Protein AF-A0A4Q4D2V7-F1 (afdb_monomer_lite)

Secondary structure (DSSP, 8-state):
--HHHHHHHHHHHHHHHHHHHTS--TT---------HHHHHHHHHHTSPPPHHHHHHHHHHHHHSEEE-GGGTTSS-HHHHHHHHHHHHT-SS-EEEEE----TTSS-SSHHHHHHHHHHHH-SSEEEEEE-TTSPPEEEEESSPPP-----S-SSHHHHHHHHHHHHHTS------S------TTTHHHHHHHHHHHHHHHT------------

Structure (mmCIF, N/CA/C/O backbone):
data_AF-A0A4Q4D2V7-F1
#
_entry.id   AF-A0A4Q4D2V7-F1
#
loop_
_atom_site.group_PDB
_atom_site.id
_atom_site.type_symbol
_atom_site.label_atom_id
_atom_site.label_alt_id
_atom_site.label_comp_id
_atom_site.label_asym_id
_atom_site.label_entity_id
_atom_site.label_seq_id
_atom_site.pdbx_PDB_ins_code
_atom_site.Cartn_x
_atom_site.Cartn_y
_atom_site.Cartn_z
_atom_site.occupancy
_atom_site.B_iso_or_equiv
_atom_site.auth_seq_id
_atom_site.auth_comp_id
_atom_site.auth_asym_id
_atom_site.auth_atom_id
_atom_site.pdbx_PDB_model_num
ATOM 1 N N . MET A 1 1 ? 67.577 -4.562 -3.272 1.00 53.47 1 MET A N 1
ATOM 2 C CA . MET A 1 1 ? 66.230 -4.329 -2.699 1.00 53.47 1 MET A CA 1
ATOM 3 C C . MET A 1 1 ? 65.310 -3.696 -3.761 1.00 53.47 1 MET A C 1
ATOM 5 O O . MET A 1 1 ? 64.831 -2.592 -3.576 1.00 53.47 1 MET A O 1
ATOM 9 N N . ILE A 1 2 ? 65.104 -4.373 -4.905 1.00 53.09 2 ILE A N 1
ATOM 10 C CA . ILE A 1 2 ? 64.412 -3.843 -6.114 1.00 53.09 2 ILE A CA 1
ATOM 11 C C . ILE A 1 2 ? 63.211 -4.741 -6.513 1.00 53.09 2 ILE A C 1
ATOM 13 O O . ILE A 1 2 ? 62.533 -4.511 -7.503 1.00 53.09 2 ILE A O 1
ATOM 17 N N . LEU A 1 3 ? 62.889 -5.766 -5.713 1.00 49.56 3 LEU A N 1
ATOM 18 C CA . LEU A 1 3 ? 61.914 -6.800 -6.093 1.00 49.56 3 LEU A CA 1
ATOM 19 C C . LEU A 1 3 ? 60.437 -6.404 -5.873 1.00 49.56 3 LEU A C 1
ATOM 21 O O . LEU A 1 3 ? 59.545 -6.984 -6.479 1.00 49.56 3 LEU A O 1
ATOM 25 N N . LYS A 1 4 ? 60.161 -5.408 -5.022 1.00 51.03 4 LYS A N 1
ATOM 26 C CA . LYS A 1 4 ? 58.792 -4.980 -4.677 1.00 51.03 4 LYS A CA 1
ATOM 27 C C . LYS A 1 4 ? 58.025 -4.215 -5.782 1.00 51.03 4 LYS A C 1
ATOM 29 O O . LYS A 1 4 ? 56.833 -4.476 -5.909 1.00 51.03 4 LYS A O 1
ATOM 34 N N . PRO A 1 5 ? 58.626 -3.324 -6.601 1.00 56.06 5 PRO A N 1
ATOM 35 C CA . PRO A 1 5 ? 57.870 -2.593 -7.628 1.00 56.06 5 PRO A CA 1
ATOM 36 C C . PRO A 1 5 ? 57.419 -3.464 -8.811 1.00 56.06 5 PRO A C 1
ATOM 38 O O . PRO A 1 5 ? 56.370 -3.202 -9.391 1.00 56.06 5 PRO A O 1
ATOM 41 N N . VAL A 1 6 ? 58.164 -4.523 -9.150 1.00 61.22 6 VAL A N 1
ATOM 42 C CA . VAL A 1 6 ? 57.844 -5.390 -10.301 1.00 61.22 6 VAL A CA 1
ATOM 43 C C . VAL A 1 6 ? 56.619 -6.267 -10.022 1.00 61.22 6 VAL A C 1
ATOM 45 O O . VAL A 1 6 ? 55.763 -6.417 -10.889 1.00 61.22 6 VAL A O 1
ATOM 48 N N . LEU A 1 7 ? 56.483 -6.777 -8.794 1.00 55.09 7 LEU A N 1
ATOM 49 C CA . LEU A 1 7 ? 55.313 -7.558 -8.372 1.00 55.09 7 LEU A CA 1
ATOM 50 C C . LEU A 1 7 ? 54.027 -6.717 -8.337 1.00 55.09 7 LEU A C 1
ATOM 52 O O . LEU A 1 7 ? 52.968 -7.212 -8.713 1.00 55.09 7 LEU A O 1
ATOM 56 N N . ALA A 1 8 ? 54.122 -5.439 -7.952 1.00 55.97 8 ALA A N 1
ATOM 57 C CA . ALA A 1 8 ? 52.982 -4.522 -7.972 1.00 55.97 8 ALA A CA 1
ATOM 58 C C . ALA A 1 8 ? 52.515 -4.207 -9.407 1.00 55.97 8 ALA A C 1
ATOM 60 O O . ALA A 1 8 ? 51.317 -4.181 -9.668 1.00 55.97 8 ALA A O 1
ATOM 61 N N . LEU A 1 9 ? 53.442 -4.029 -10.355 1.00 57.38 9 LEU A N 1
ATOM 62 C CA . LEU A 1 9 ? 53.115 -3.806 -11.771 1.00 57.38 9 LEU A CA 1
ATOM 63 C C . LEU A 1 9 ? 52.473 -5.033 -12.432 1.00 57.38 9 LEU A C 1
ATOM 65 O O . LEU A 1 9 ? 51.520 -4.883 -13.194 1.00 57.38 9 LEU A O 1
ATOM 69 N N . LEU A 1 10 ? 52.955 -6.237 -12.115 1.00 54.81 10 LEU A N 1
ATO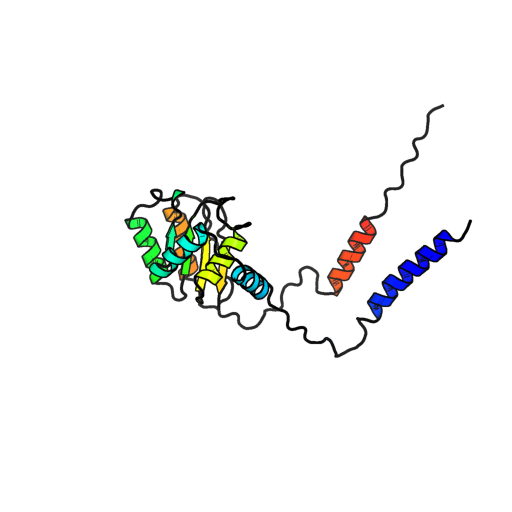M 70 C CA . LEU A 1 10 ? 52.397 -7.489 -12.633 1.00 54.81 10 LEU A CA 1
ATOM 71 C C . LEU A 1 10 ? 50.985 -7.760 -12.099 1.00 54.81 10 LEU A C 1
ATOM 73 O O . LEU A 1 10 ? 50.122 -8.161 -12.874 1.00 54.81 10 LEU A O 1
ATOM 77 N N . ALA A 1 11 ? 50.722 -7.479 -10.819 1.00 55.66 11 ALA A N 1
ATOM 78 C CA . ALA A 1 11 ? 49.382 -7.601 -10.243 1.00 55.66 11 ALA A CA 1
ATOM 79 C C . ALA A 1 11 ? 48.383 -6.624 -10.894 1.00 55.66 11 ALA A C 1
ATOM 81 O O . ALA A 1 11 ? 47.269 -7.020 -11.234 1.00 55.66 11 ALA A O 1
ATOM 82 N N . THR A 1 12 ? 48.797 -5.376 -11.148 1.00 56.25 12 THR A N 1
ATOM 83 C CA . THR A 1 12 ? 47.962 -4.382 -11.844 1.00 56.25 12 THR A CA 1
ATOM 84 C C . THR A 1 12 ? 47.713 -4.767 -13.304 1.00 56.25 12 THR A C 1
ATOM 86 O O . THR A 1 12 ? 46.585 -4.670 -13.779 1.00 56.25 12 THR A O 1
ATOM 89 N N . ALA A 1 13 ? 48.730 -5.256 -14.020 1.00 56.62 13 ALA A N 1
ATOM 90 C CA . ALA A 1 13 ? 48.578 -5.699 -15.406 1.00 56.62 13 ALA A CA 1
ATOM 91 C C . ALA A 1 13 ? 47.663 -6.930 -15.530 1.00 56.62 13 ALA A C 1
ATOM 93 O O . ALA A 1 13 ? 46.872 -7.006 -16.468 1.00 56.62 13 ALA A O 1
ATOM 94 N N . LEU A 1 14 ? 47.718 -7.861 -14.569 1.00 52.09 14 LEU A N 1
ATOM 95 C CA . LEU A 1 14 ? 46.829 -9.024 -14.538 1.00 52.09 14 LEU A CA 1
ATOM 96 C C . LEU A 1 14 ? 45.373 -8.613 -14.253 1.00 52.09 14 LEU A C 1
ATOM 98 O O . LEU A 1 14 ? 44.462 -9.106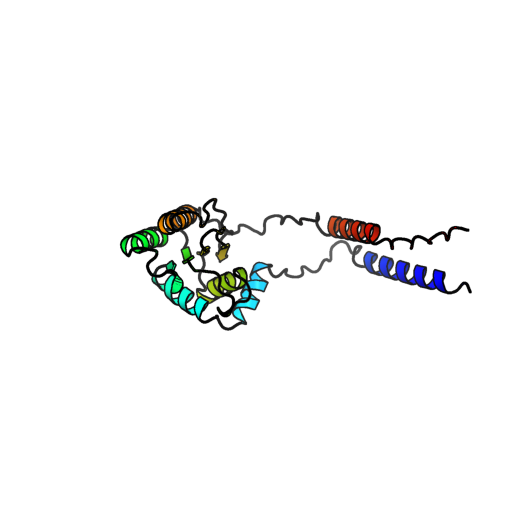 -14.912 1.00 52.09 14 LEU A O 1
ATOM 102 N N . ALA A 1 15 ? 45.156 -7.667 -13.332 1.00 53.47 15 ALA A N 1
ATOM 103 C CA . ALA A 1 15 ? 43.825 -7.135 -13.030 1.00 53.47 15 ALA A CA 1
ATOM 104 C C . ALA A 1 15 ? 43.201 -6.392 -14.228 1.00 53.47 15 ALA A C 1
ATOM 106 O O . ALA A 1 15 ? 42.013 -6.550 -14.499 1.00 53.47 15 ALA A O 1
ATOM 107 N N . VAL A 1 16 ? 44.002 -5.637 -14.991 1.00 54.81 16 VAL A N 1
ATOM 108 C CA . VAL A 1 16 ? 43.540 -4.965 -16.221 1.00 54.81 16 VAL A CA 1
ATOM 109 C C . VAL A 1 16 ? 43.314 -5.971 -17.359 1.00 54.81 16 VAL A C 1
ATOM 111 O O . VAL A 1 16 ? 42.333 -5.860 -18.090 1.00 54.81 16 VAL A O 1
ATOM 114 N N . GLY A 1 17 ? 44.173 -6.987 -17.497 1.00 48.41 17 GLY A N 1
ATOM 115 C CA . GLY A 1 17 ? 44.083 -7.989 -18.565 1.00 48.41 17 GLY A CA 1
ATOM 116 C C . GLY A 1 17 ? 42.844 -8.886 -18.477 1.00 48.41 17 GLY A C 1
ATOM 117 O O . GLY A 1 17 ? 42.214 -9.156 -19.499 1.00 48.41 17 GLY A O 1
ATOM 118 N N . VAL A 1 18 ? 42.440 -9.293 -17.268 1.00 52.97 18 VAL A N 1
ATOM 119 C CA . VAL A 1 18 ? 41.221 -10.103 -17.068 1.00 52.97 18 VAL A CA 1
ATOM 120 C C . VAL A 1 18 ? 39.949 -9.296 -17.375 1.00 52.97 18 VAL A C 1
ATOM 122 O O . VAL A 1 18 ? 38.979 -9.861 -17.875 1.00 52.97 18 VAL A O 1
ATOM 125 N N . GLY A 1 19 ? 39.966 -7.972 -17.184 1.00 49.41 19 GLY A N 1
ATOM 126 C CA . GLY A 1 19 ? 38.838 -7.098 -17.531 1.00 49.41 19 GLY A CA 1
ATOM 127 C C . GLY A 1 19 ? 38.605 -6.925 -19.039 1.00 49.41 19 GLY A C 1
ATOM 128 O O . GLY A 1 19 ? 37.467 -6.744 -19.461 1.00 49.41 19 GLY A O 1
ATOM 129 N N . VAL A 1 20 ? 39.650 -7.014 -19.870 1.00 52.97 20 VAL A N 1
ATOM 130 C CA . VAL A 1 20 ? 39.542 -6.771 -21.325 1.00 52.97 20 VAL A CA 1
ATOM 131 C C . VAL A 1 20 ? 39.060 -8.007 -22.094 1.00 52.97 20 VAL A C 1
ATOM 133 O O . VAL A 1 20 ? 38.347 -7.868 -23.085 1.00 52.97 20 VAL A O 1
ATOM 136 N N . VAL A 1 21 ? 39.382 -9.221 -21.638 1.00 50.34 21 VAL A N 1
ATOM 137 C CA . VAL A 1 21 ? 39.001 -10.459 -22.352 1.00 50.34 21 VAL A CA 1
ATOM 138 C C . VAL A 1 21 ? 37.497 -10.757 -22.252 1.00 50.34 21 VAL A C 1
ATOM 140 O O . VAL A 1 21 ? 36.939 -11.383 -23.147 1.00 50.34 21 VAL A O 1
ATOM 143 N N . ALA A 1 22 ? 36.801 -10.241 -21.235 1.00 50.50 22 ALA A N 1
ATOM 144 C CA . ALA A 1 22 ? 35.347 -10.377 -21.120 1.00 50.50 22 ALA A CA 1
ATOM 145 C C . ALA A 1 22 ? 34.548 -9.400 -22.016 1.00 50.50 22 ALA A C 1
ATOM 147 O O . ALA A 1 22 ? 33.339 -9.562 -22.160 1.00 50.50 22 ALA A O 1
ATOM 148 N N . GLY A 1 23 ? 35.195 -8.391 -22.619 1.00 48.19 23 GLY A N 1
ATOM 149 C CA . GLY A 1 23 ? 34.520 -7.293 -23.327 1.00 48.19 23 GLY A CA 1
ATOM 150 C C . GLY A 1 23 ? 34.597 -7.313 -24.859 1.00 48.19 23 GLY A C 1
ATOM 151 O O . GLY A 1 23 ? 34.058 -6.408 -25.487 1.00 48.19 23 GLY A O 1
ATOM 152 N N . THR A 1 24 ? 35.279 -8.282 -25.482 1.00 51.94 24 THR A N 1
ATOM 153 C CA . THR A 1 24 ? 35.627 -8.214 -26.921 1.00 51.94 24 THR A CA 1
ATOM 154 C C . THR A 1 24 ? 35.090 -9.354 -27.783 1.00 51.94 24 THR A C 1
ATOM 156 O O . THR A 1 24 ? 35.503 -9.470 -28.934 1.00 51.94 24 THR A O 1
ATOM 159 N N . LEU A 1 25 ? 34.149 -10.165 -27.288 1.00 51.59 25 LEU A N 1
ATOM 160 C CA . LEU A 1 25 ? 33.357 -11.058 -28.142 1.00 51.59 25 LEU A CA 1
ATOM 161 C C . LEU A 1 25 ? 32.062 -10.342 -28.568 1.00 51.59 25 LEU A C 1
ATOM 163 O O . LEU A 1 25 ? 31.058 -10.431 -27.858 1.00 51.59 25 LEU A O 1
ATOM 167 N N . PRO A 1 26 ? 32.052 -9.611 -29.702 1.00 53.16 26 PRO A N 1
ATOM 168 C CA . PRO A 1 26 ? 30.828 -9.031 -30.231 1.00 53.16 26 PRO A CA 1
ATOM 169 C C . PRO A 1 26 ? 29.824 -10.147 -30.546 1.00 53.16 26 PRO A C 1
ATOM 171 O O . PRO A 1 26 ? 30.097 -11.031 -31.355 1.00 53.16 26 PRO A O 1
ATOM 174 N N . GLY A 1 27 ? 28.652 -10.092 -29.911 1.00 55.41 27 GLY A N 1
ATOM 175 C CA . GLY A 1 27 ? 27.480 -10.878 -30.308 1.00 55.41 27 GLY A CA 1
ATOM 176 C C . GLY A 1 27 ? 27.138 -12.108 -29.463 1.00 55.41 27 GLY A C 1
ATOM 177 O O . GLY A 1 27 ? 26.170 -12.779 -29.802 1.00 55.41 27 GLY A O 1
ATOM 178 N N . HIS A 1 28 ? 27.862 -12.412 -28.381 1.00 48.12 28 HIS A N 1
ATOM 179 C CA . HIS A 1 28 ? 27.497 -13.473 -27.424 1.00 48.12 28 HIS A CA 1
ATOM 180 C C . HIS A 1 28 ? 27.593 -12.957 -25.983 1.00 48.12 28 HIS A C 1
ATOM 182 O O . HIS A 1 28 ? 28.408 -13.413 -25.184 1.00 48.12 28 HIS A O 1
ATOM 188 N N . HIS A 1 29 ? 26.741 -11.995 -25.632 1.00 49.53 29 HIS A N 1
ATOM 189 C CA . HIS A 1 29 ? 26.323 -11.902 -24.240 1.00 49.53 29 HIS A CA 1
ATOM 190 C C . HIS A 1 29 ? 25.267 -12.991 -24.074 1.00 49.53 29 HIS A C 1
ATOM 192 O O . HIS A 1 29 ? 24.235 -12.882 -24.739 1.00 49.53 29 HIS A O 1
ATOM 198 N N . PRO A 1 30 ? 25.507 -14.066 -23.293 1.00 50.28 30 PRO A N 1
ATOM 199 C CA . PRO A 1 30 ? 24.397 -14.912 -22.901 1.00 50.28 30 PRO A CA 1
ATOM 200 C C . PRO A 1 30 ? 23.351 -13.967 -22.326 1.00 50.28 30 PRO A C 1
ATOM 202 O O . PRO A 1 30 ? 23.676 -13.119 -21.489 1.00 50.28 30 PRO A O 1
ATOM 205 N N . GLU A 1 31 ? 22.134 -14.055 -22.845 1.00 45.47 31 GLU A N 1
ATOM 206 C CA . GLU A 1 31 ? 20.974 -13.442 -22.229 1.00 45.47 31 GLU A CA 1
ATOM 207 C C . GLU A 1 31 ? 20.833 -14.140 -20.878 1.00 45.47 31 GLU A C 1
ATOM 209 O O . GLU A 1 31 ? 20.190 -15.176 -20.734 1.00 45.47 31 GLU A O 1
ATOM 214 N N . VAL A 1 32 ? 21.588 -13.656 -19.891 1.00 50.81 32 VAL A N 1
ATOM 215 C CA . VAL A 1 32 ? 21.360 -14.000 -18.502 1.00 50.81 32 VAL A CA 1
ATOM 216 C C . VAL A 1 32 ? 19.959 -13.482 -18.286 1.00 50.81 32 VAL A C 1
ATOM 218 O O . VAL A 1 32 ? 19.779 -12.264 -18.291 1.00 50.81 32 VAL A O 1
ATOM 221 N N . ALA A 1 33 ? 18.987 -14.394 -18.215 1.00 47.66 33 ALA A N 1
ATOM 222 C CA . ALA A 1 33 ? 17.625 -14.068 -17.847 1.00 47.66 33 ALA A CA 1
ATOM 223 C C . ALA A 1 33 ? 17.734 -13.276 -16.546 1.00 47.66 33 ALA A C 1
ATOM 225 O O . ALA A 1 33 ? 18.048 -13.825 -15.487 1.00 47.66 33 ALA A O 1
ATOM 226 N N . ARG A 1 34 ? 17.658 -11.950 -16.671 1.00 45.19 34 ARG A N 1
ATOM 227 C CA . ARG A 1 34 ? 17.728 -11.051 -15.536 1.00 45.19 34 ARG A CA 1
ATOM 228 C C . ARG A 1 34 ? 16.423 -11.300 -14.820 1.00 45.19 34 ARG A C 1
ATOM 230 O O . ARG A 1 34 ? 15.377 -10.916 -15.325 1.00 45.19 34 ARG A O 1
ATOM 237 N N . VAL A 1 35 ? 16.517 -11.992 -13.693 1.00 54.97 35 VAL A N 1
ATOM 238 C CA . VAL A 1 35 ? 15.466 -11.981 -12.683 1.00 54.97 35 VAL A CA 1
ATOM 239 C C . VAL A 1 35 ? 15.201 -10.508 -12.406 1.00 54.97 35 VAL A C 1
ATOM 241 O O . VAL A 1 35 ? 16.164 -9.771 -12.141 1.00 54.97 35 VAL A O 1
ATOM 244 N N . ASP A 1 36 ? 13.959 -10.056 -12.583 1.00 73.50 36 ASP A N 1
ATOM 245 C CA . ASP A 1 36 ? 13.647 -8.680 -12.239 1.00 73.50 36 ASP A CA 1
ATOM 246 C C . ASP A 1 36 ? 14.013 -8.462 -10.765 1.00 73.50 36 ASP A C 1
ATOM 248 O O . ASP A 1 36 ? 13.945 -9.383 -9.951 1.00 73.50 36 ASP A O 1
ATOM 252 N N . TYR A 1 37 ? 14.479 -7.266 -10.413 1.00 68.31 37 TYR A N 1
ATOM 253 C CA . TYR A 1 37 ? 14.828 -6.974 -9.023 1.00 68.31 37 TYR A CA 1
ATOM 254 C C . TYR A 1 37 ? 13.634 -7.258 -8.101 1.00 68.31 37 TYR A C 1
ATOM 256 O O . TYR A 1 37 ? 13.815 -7.803 -7.014 1.00 68.31 37 TYR A O 1
ATOM 264 N N . ASP A 1 38 ? 12.426 -6.970 -8.589 1.00 82.00 38 ASP A N 1
ATOM 265 C CA . ASP A 1 38 ? 11.184 -7.269 -7.888 1.00 82.00 38 ASP A CA 1
ATOM 266 C C . ASP A 1 38 ? 10.918 -8.783 -7.781 1.00 82.00 38 ASP A C 1
ATOM 268 O O . ASP A 1 38 ? 10.672 -9.275 -6.683 1.00 82.00 38 ASP A O 1
ATOM 272 N N . ASP A 1 39 ? 11.116 -9.562 -8.854 1.00 85.19 39 ASP A N 1
ATOM 273 C CA . ASP A 1 39 ? 10.982 -11.031 -8.823 1.00 85.19 39 ASP A CA 1
ATOM 274 C C . ASP A 1 39 ? 11.890 -11.676 -7.766 1.00 85.19 39 ASP A C 1
ATOM 276 O O . ASP A 1 39 ? 11.499 -12.624 -7.083 1.00 85.19 39 ASP A O 1
ATOM 280 N N . ALA A 1 40 ? 13.122 -11.178 -7.622 1.00 87.94 40 ALA A N 1
ATOM 281 C CA . ALA A 1 40 ? 14.061 -11.692 -6.630 1.00 87.94 40 ALA A CA 1
ATOM 282 C C . ALA A 1 40 ? 13.595 -11.398 -5.195 1.00 87.94 40 ALA A C 1
ATOM 284 O O . ALA A 1 40 ? 13.733 -12.262 -4.324 1.00 87.94 40 ALA A O 1
ATOM 285 N N . ASN A 1 41 ? 13.036 -10.209 -4.953 1.00 90.12 41 ASN A N 1
ATOM 286 C CA . ASN A 1 41 ? 12.503 -9.822 -3.647 1.00 90.12 41 ASN A CA 1
ATOM 287 C C . ASN A 1 41 ? 11.231 -10.605 -3.309 1.00 90.12 41 ASN A C 1
ATOM 289 O O . ASN A 1 41 ? 11.147 -11.176 -2.223 1.00 90.12 41 ASN A O 1
ATOM 293 N N . LEU A 1 42 ? 10.292 -10.723 -4.251 1.00 92.31 42 LEU A N 1
ATOM 294 C CA . LEU A 1 42 ? 9.070 -11.511 -4.080 1.00 92.31 42 LEU A CA 1
ATOM 295 C C . LEU A 1 42 ? 9.385 -12.995 -3.854 1.00 92.31 42 LEU A C 1
ATOM 297 O O . LEU A 1 42 ? 8.819 -13.619 -2.957 1.00 92.31 42 LEU A O 1
ATOM 301 N N . LEU A 1 43 ? 10.349 -13.560 -4.590 1.00 92.69 43 LEU A N 1
ATOM 302 C CA . LEU A 1 43 ? 10.806 -14.933 -4.372 1.00 92.69 43 LEU A CA 1
ATOM 303 C C . LEU A 1 43 ? 11.438 -15.112 -2.986 1.00 92.69 43 LEU A C 1
ATOM 305 O O . LEU A 1 43 ? 11.202 -16.127 -2.330 1.00 92.69 43 LEU A O 1
ATOM 309 N N . ALA A 1 44 ? 12.246 -14.150 -2.533 1.00 92.75 44 ALA A N 1
ATOM 310 C CA . ALA A 1 44 ? 12.839 -14.185 -1.201 1.00 92.75 44 ALA A CA 1
ATOM 311 C C . ALA A 1 44 ? 11.771 -14.068 -0.101 1.00 92.75 44 ALA A C 1
ATOM 313 O O . ALA A 1 44 ? 11.829 -14.813 0.879 1.00 92.75 44 ALA A O 1
ATOM 314 N N . ALA A 1 45 ? 10.781 -13.190 -0.277 1.00 93.69 45 ALA A N 1
ATOM 315 C CA . ALA A 1 45 ? 9.651 -13.041 0.634 1.00 93.69 45 ALA A CA 1
ATOM 316 C C . ALA A 1 45 ? 8.808 -14.325 0.702 1.00 93.69 45 ALA A C 1
ATOM 318 O O . ALA A 1 45 ? 8.495 -14.783 1.796 1.00 93.69 45 ALA A O 1
ATOM 319 N N . ALA A 1 46 ? 8.546 -14.981 -0.434 1.00 94.75 46 ALA A N 1
ATOM 320 C CA . ALA A 1 46 ? 7.816 -16.251 -0.501 1.00 94.75 46 ALA A CA 1
ATOM 321 C C . ALA A 1 46 ? 8.529 -17.439 0.163 1.00 94.75 46 ALA A C 1
ATOM 323 O O . ALA A 1 46 ? 7.898 -18.445 0.484 1.00 94.75 46 ALA A O 1
ATOM 324 N N . GLN A 1 47 ? 9.842 -17.347 0.384 1.00 95.56 47 GLN A N 1
ATOM 325 C CA . GLN A 1 47 ? 10.609 -18.360 1.116 1.00 95.56 47 GLN A CA 1
ATOM 326 C C . GLN A 1 47 ? 10.592 -18.146 2.633 1.00 95.56 47 GLN A C 1
ATOM 328 O O . GLN A 1 47 ? 11.071 -19.006 3.378 1.00 95.56 47 GLN A O 1
ATOM 333 N N . GLN A 1 48 ? 10.076 -17.011 3.100 1.00 93.38 48 GLN A N 1
ATOM 334 C CA . GLN A 1 48 ? 9.969 -16.695 4.515 1.00 93.38 48 GLN A CA 1
ATOM 335 C C . GLN A 1 48 ? 8.531 -16.920 4.991 1.00 93.38 48 GLN A C 1
ATOM 337 O O . GLN A 1 48 ? 7.586 -16.627 4.261 1.00 93.38 48 GLN A O 1
ATOM 342 N N . PRO A 1 49 ? 8.329 -17.438 6.214 1.00 94.12 49 PRO A N 1
ATOM 343 C CA . PRO A 1 49 ? 7.006 -17.406 6.815 1.00 94.12 49 PRO A CA 1
ATOM 344 C C . PRO A 1 49 ? 6.567 -15.946 6.988 1.00 94.12 49 PRO A C 1
ATOM 346 O O . PRO A 1 49 ? 7.381 -15.097 7.361 1.00 94.12 49 PRO A O 1
ATOM 349 N N . LEU A 1 50 ? 5.286 -15.668 6.741 1.00 94.25 50 LEU A N 1
ATOM 350 C CA . LEU A 1 50 ? 4.709 -14.352 7.004 1.00 94.25 50 LEU A CA 1
ATOM 351 C C . LEU A 1 50 ? 4.830 -14.031 8.496 1.00 94.25 50 LEU A C 1
ATOM 353 O O . LEU A 1 50 ? 4.550 -14.879 9.346 1.00 94.25 50 LEU A O 1
ATOM 357 N N . GLY A 1 51 ? 5.247 -12.808 8.821 1.00 93.50 51 GLY A N 1
ATOM 358 C CA . GLY A 1 51 ? 5.190 -12.333 10.201 1.00 93.50 51 GLY A CA 1
ATOM 359 C C . GLY A 1 51 ? 3.739 -12.215 10.674 1.00 93.50 51 GLY A C 1
ATOM 360 O O . GLY A 1 51 ? 2.876 -11.823 9.892 1.00 93.50 51 GLY A O 1
ATOM 361 N N . ASP A 1 52 ? 3.464 -12.482 11.955 1.00 94.88 52 ASP A N 1
ATOM 362 C CA . ASP A 1 52 ? 2.100 -12.479 12.522 1.00 94.88 52 ASP A CA 1
ATOM 363 C C . ASP A 1 52 ? 1.312 -11.197 12.200 1.00 94.88 52 ASP A C 1
ATOM 365 O O . ASP A 1 52 ? 0.115 -11.230 11.910 1.00 94.88 52 ASP A O 1
ATOM 369 N N . ARG A 1 53 ? 1.994 -10.046 12.225 1.00 95.50 53 ARG A N 1
ATOM 370 C CA . ARG A 1 53 ? 1.394 -8.746 11.902 1.00 95.50 53 ARG A CA 1
ATOM 371 C C . ARG A 1 53 ? 1.024 -8.637 10.424 1.00 95.50 53 ARG A C 1
ATOM 373 O O . ARG A 1 53 ? -0.039 -8.113 10.109 1.00 95.50 53 ARG A O 1
ATOM 380 N N . VAL A 1 54 ? 1.895 -9.119 9.537 1.00 96.88 54 VAL A N 1
ATOM 381 C CA . VAL A 1 54 ? 1.635 -9.132 8.094 1.00 96.88 54 VAL A CA 1
ATOM 382 C C . VAL A 1 54 ? 0.522 -10.120 7.781 1.00 96.88 54 VAL A C 1
ATOM 384 O O . VAL A 1 54 ? -0.379 -9.759 7.043 1.00 96.88 54 VAL A O 1
ATOM 387 N N . GLN A 1 55 ? 0.511 -11.301 8.406 1.00 97.38 55 GLN A N 1
ATOM 388 C CA . GLN A 1 55 ? -0.576 -12.271 8.260 1.00 97.38 55 GLN A CA 1
ATOM 389 C C . GLN A 1 55 ? -1.931 -11.652 8.621 1.00 97.38 55 GLN A C 1
ATOM 391 O O . GLN A 1 55 ? -2.867 -11.735 7.838 1.00 97.38 55 GLN A O 1
ATOM 396 N N . ALA A 1 56 ? -2.026 -10.957 9.759 1.00 96.81 56 ALA A N 1
ATOM 397 C CA . ALA A 1 56 ? -3.267 -10.288 10.147 1.00 96.81 56 ALA A CA 1
ATOM 398 C C . ALA A 1 56 ? -3.696 -9.196 9.150 1.00 96.81 56 ALA A C 1
ATOM 400 O O . ALA A 1 56 ? -4.893 -8.978 8.964 1.00 96.81 56 ALA A O 1
ATOM 401 N N . ALA A 1 57 ? -2.737 -8.502 8.529 1.00 97.88 57 ALA A N 1
ATOM 402 C CA . ALA A 1 57 ? -3.034 -7.539 7.477 1.00 97.88 57 ALA A CA 1
ATOM 403 C C . ALA A 1 57 ? -3.475 -8.210 6.177 1.00 97.88 57 ALA A C 1
ATOM 405 O O . ALA A 1 57 ? -4.445 -7.740 5.599 1.00 97.88 57 ALA A O 1
ATOM 406 N N . VAL A 1 58 ? -2.827 -9.302 5.758 1.00 98.38 58 VAL A N 1
ATOM 407 C CA . VAL A 1 58 ? -3.237 -10.125 4.606 1.00 98.38 58 VAL A CA 1
ATOM 408 C C . VAL A 1 58 ? -4.688 -10.560 4.776 1.00 98.38 58 VAL A C 1
ATOM 410 O O . VAL A 1 58 ? -5.506 -10.270 3.909 1.00 98.38 58 VAL A O 1
ATOM 413 N N . ASP A 1 59 ? -5.023 -11.151 5.926 1.00 98.25 59 ASP A N 1
ATOM 414 C CA . ASP A 1 59 ? -6.380 -11.618 6.218 1.00 98.25 59 ASP A CA 1
ATOM 415 C C . ASP A 1 59 ? -7.404 -10.469 6.138 1.00 98.25 59 ASP A C 1
ATOM 417 O O . ASP A 1 59 ? -8.511 -10.649 5.640 1.00 98.25 59 ASP A O 1
ATOM 421 N N . GLY A 1 60 ? -7.038 -9.275 6.621 1.00 97.75 60 GLY A N 1
ATOM 422 C CA . GLY A 1 60 ? -7.914 -8.104 6.597 1.00 97.75 60 GLY A CA 1
ATOM 423 C C . GLY A 1 60 ? -8.095 -7.497 5.206 1.00 97.75 60 GLY A C 1
ATOM 424 O O . GLY A 1 60 ? -9.222 -7.232 4.794 1.00 97.75 60 GLY A O 1
ATOM 425 N N . VAL A 1 61 ? -7.008 -7.295 4.457 1.00 98.31 61 VAL A N 1
ATOM 426 C CA . VAL A 1 61 ? -7.103 -6.704 3.114 1.00 98.31 61 VAL A CA 1
ATOM 427 C C . VAL A 1 61 ? -7.710 -7.667 2.096 1.00 98.31 61 VAL A C 1
ATOM 429 O O . VAL A 1 61 ? -8.306 -7.203 1.134 1.00 98.31 61 VAL A O 1
ATOM 432 N N . GLN A 1 62 ? -7.623 -8.984 2.296 1.00 97.94 62 GLN A N 1
ATOM 433 C CA . GLN A 1 62 ? -8.337 -9.945 1.448 1.00 97.94 62 GLN A CA 1
ATOM 434 C C . GLN A 1 62 ? -9.863 -9.871 1.625 1.00 97.94 62 GLN A C 1
ATOM 436 O O . GLN A 1 62 ? -10.594 -10.244 0.711 1.00 97.94 62 GLN A O 1
ATOM 441 N N . ASP A 1 63 ? -10.353 -9.385 2.771 1.00 97.38 63 ASP A N 1
ATOM 442 C CA . ASP A 1 63 ? -11.789 -9.221 3.025 1.00 97.38 63 ASP A CA 1
ATOM 443 C C . ASP A 1 63 ? -12.321 -7.895 2.454 1.00 97.38 63 ASP A C 1
ATOM 445 O O . ASP A 1 63 ? -13.307 -7.884 1.715 1.00 97.38 63 ASP A O 1
ATOM 449 N N . THR A 1 64 ? -11.661 -6.767 2.752 1.00 97.50 64 THR A N 1
ATOM 450 C CA . THR A 1 64 ? -12.191 -5.425 2.418 1.00 97.50 64 THR A CA 1
ATOM 451 C C . THR A 1 64 ? -11.268 -4.553 1.566 1.00 97.50 64 THR A C 1
ATOM 453 O O . THR A 1 64 ? -11.626 -3.426 1.221 1.00 97.50 64 THR A O 1
ATOM 456 N N . GLY A 1 65 ? -10.066 -5.032 1.241 1.00 98.06 65 GLY A N 1
ATOM 457 C CA . GLY A 1 65 ? -8.999 -4.235 0.629 1.00 98.06 65 GLY A CA 1
ATOM 458 C C . GLY A 1 65 ? -8.322 -3.255 1.597 1.00 98.06 65 GLY A C 1
ATOM 459 O O . GLY A 1 65 ? -7.361 -2.586 1.217 1.00 98.06 65 GLY A O 1
ATOM 460 N N . PHE A 1 66 ? -8.772 -3.172 2.857 1.00 98.56 66 PHE A N 1
ATOM 461 C CA . PHE A 1 66 ? -8.254 -2.229 3.846 1.00 98.56 66 PHE A CA 1
ATOM 462 C C . PHE A 1 66 ? -7.996 -2.879 5.205 1.00 98.56 66 PHE A C 1
ATOM 464 O O . PHE A 1 66 ? -8.840 -3.573 5.763 1.00 98.56 66 PHE A O 1
ATOM 471 N N . TYR A 1 67 ? -6.835 -2.599 5.793 1.00 98.31 67 TYR A N 1
ATOM 472 C CA . TYR A 1 67 ? -6.503 -3.051 7.139 1.00 98.31 67 TYR A CA 1
ATOM 473 C C . TYR A 1 67 ? -5.922 -1.928 7.992 1.00 98.31 67 TYR A C 1
ATOM 475 O O . TYR A 1 67 ? -5.033 -1.191 7.566 1.00 98.31 67 TYR A O 1
ATOM 483 N N . VAL A 1 68 ? -6.375 -1.864 9.247 1.00 97.88 68 VAL A N 1
ATOM 484 C CA . VAL A 1 68 ? -5.848 -0.956 10.270 1.00 97.88 68 VAL A CA 1
ATOM 485 C C . VAL A 1 68 ? -5.185 -1.760 11.382 1.00 97.88 68 VAL A C 1
ATOM 487 O O . VAL A 1 68 ? -5.811 -2.618 12.017 1.00 97.88 68 VAL A O 1
ATOM 490 N N . GLY A 1 69 ? -3.918 -1.439 11.647 1.00 96.69 69 GLY A N 1
ATOM 491 C CA . GLY A 1 69 ? -3.135 -2.030 12.723 1.00 96.69 69 GLY A CA 1
ATOM 492 C C . GLY A 1 69 ? -3.819 -1.879 14.088 1.00 96.69 69 GLY A C 1
ATOM 493 O O . GLY A 1 69 ? -4.491 -0.877 14.349 1.00 96.69 69 GLY A O 1
ATOM 494 N N . PRO A 1 70 ? -3.666 -2.860 14.996 1.00 95.81 70 PRO A N 1
ATOM 495 C CA . PRO A 1 70 ? -4.348 -2.857 16.286 1.00 95.81 70 PRO A CA 1
ATOM 496 C C . PRO A 1 70 ? -4.033 -1.626 17.141 1.00 95.81 70 PRO A C 1
ATOM 498 O O . PRO A 1 70 ? -4.902 -1.170 17.878 1.00 95.81 70 PRO A O 1
ATOM 501 N N . GLU A 1 71 ? -2.826 -1.075 17.033 1.00 94.81 71 GLU A N 1
ATOM 502 C CA . GLU A 1 71 ? -2.401 0.120 17.766 1.00 94.81 71 GLU A CA 1
ATOM 503 C C . GLU A 1 71 ? -3.026 1.428 17.267 1.00 94.81 71 GLU A C 1
ATOM 505 O O . GLU A 1 71 ? -2.950 2.429 17.971 1.00 94.81 71 GLU A O 1
ATOM 510 N N . LEU A 1 72 ? -3.649 1.414 16.087 1.00 94.44 72 LEU A N 1
ATOM 511 C CA . LEU A 1 72 ? -4.349 2.560 15.498 1.00 94.44 72 LEU A CA 1
ATOM 512 C C . LEU A 1 72 ? -5.874 2.391 15.560 1.00 94.44 72 LEU A C 1
ATOM 514 O O . LEU A 1 72 ? -6.635 3.218 15.053 1.00 94.44 72 LEU A O 1
ATOM 518 N N . ARG A 1 73 ? -6.357 1.314 16.198 1.00 90.25 73 ARG A N 1
ATOM 519 C CA . ARG A 1 73 ? -7.790 1.105 16.419 1.00 90.25 73 ARG A CA 1
ATOM 520 C C . ARG A 1 73 ? -8.324 2.197 17.338 1.00 90.25 73 ARG A C 1
ATOM 522 O O . ARG A 1 73 ? -7.926 2.296 18.494 1.00 90.25 73 ARG A O 1
ATOM 529 N N . GLY A 1 74 ? -9.274 2.971 16.824 1.00 94.19 74 GLY A N 1
ATOM 530 C CA . GLY A 1 74 ? -9.876 4.105 17.526 1.00 94.19 74 GLY A CA 1
ATOM 531 C C . GLY A 1 74 ? -9.449 5.469 16.986 1.00 94.19 74 GLY A C 1
ATOM 532 O O . GLY A 1 74 ? -10.110 6.451 17.306 1.00 94.19 74 GLY A O 1
ATOM 533 N N . GLU A 1 75 ? -8.428 5.529 16.126 1.00 96.62 75 GLU A N 1
ATOM 534 C CA . GLU A 1 75 ? -8.060 6.757 15.403 1.00 96.62 75 GLU A CA 1
ATOM 535 C C . GLU A 1 75 ? -9.008 7.057 14.230 1.00 96.62 75 GLU A C 1
ATOM 537 O O . GLU A 1 75 ? -9.096 8.193 13.767 1.00 96.62 75 GLU A O 1
ATOM 542 N N . LEU A 1 76 ? -9.732 6.036 13.758 1.00 97.12 76 LEU A N 1
ATOM 543 C CA . LEU A 1 76 ? -10.785 6.152 12.753 1.00 97.12 76 LEU A CA 1
ATOM 544 C C . LEU A 1 76 ? -12.125 5.752 13.357 1.00 97.12 76 LEU A C 1
ATOM 546 O O . LEU A 1 76 ? -12.247 4.747 14.066 1.00 97.12 76 LEU A O 1
ATOM 550 N N . THR A 1 77 ? -13.150 6.524 13.029 1.00 97.75 77 THR A N 1
ATOM 551 C CA . THR A 1 77 ? -14.540 6.157 13.283 1.00 97.75 77 THR A CA 1
ATOM 552 C C . THR A 1 77 ? -15.005 5.075 12.298 1.00 97.75 77 THR A C 1
ATOM 554 O O . THR A 1 77 ? -14.453 4.957 11.201 1.00 97.75 77 THR A O 1
ATOM 557 N N . PRO A 1 78 ? -16.053 4.296 12.632 1.00 97.38 78 PRO A N 1
ATOM 558 C CA . PRO A 1 78 ? -16.609 3.307 11.706 1.00 97.38 78 PRO A CA 1
ATOM 559 C C . PRO A 1 78 ? -17.041 3.898 10.355 1.00 97.38 78 PRO A C 1
ATOM 561 O O . PRO A 1 78 ? -16.846 3.265 9.321 1.00 97.38 78 PRO A O 1
ATOM 564 N N . ASP A 1 79 ? -17.579 5.121 10.351 1.00 98.25 79 ASP A N 1
ATOM 565 C CA . ASP A 1 79 ? -18.012 5.799 9.124 1.00 98.25 79 ASP A CA 1
ATOM 566 C C . ASP A 1 79 ? -16.824 6.200 8.234 1.00 98.25 79 ASP A C 1
ATOM 568 O O . ASP A 1 79 ? -16.924 6.130 7.009 1.00 98.25 79 ASP A O 1
ATOM 572 N N . GLU A 1 80 ? -15.692 6.589 8.832 1.00 98.25 80 GLU A N 1
ATOM 573 C CA . GLU A 1 80 ? -14.454 6.891 8.099 1.00 98.25 80 GLU A CA 1
ATOM 574 C C . GLU A 1 80 ? -13.861 5.624 7.472 1.00 98.25 80 GLU A C 1
ATOM 576 O O . GLU A 1 80 ? -13.515 5.642 6.291 1.00 98.25 80 GLU A O 1
ATOM 581 N N . VAL A 1 81 ? -13.825 4.510 8.215 1.00 97.94 81 VAL A N 1
ATOM 582 C CA . VAL A 1 81 ? -13.390 3.203 7.687 1.00 97.94 81 VAL A CA 1
ATOM 583 C C . VAL A 1 81 ? -14.271 2.780 6.510 1.00 97.94 81 VAL A C 1
ATOM 585 O O . VAL A 1 81 ? -13.760 2.539 5.420 1.00 97.94 81 VAL A O 1
ATOM 588 N N . ALA A 1 82 ? -15.597 2.811 6.674 1.00 98.00 82 ALA A N 1
ATOM 589 C CA . ALA A 1 82 ? -16.537 2.480 5.602 1.00 98.00 82 ALA A CA 1
ATOM 590 C C . ALA A 1 82 ? -16.460 3.456 4.409 1.00 98.00 82 ALA A C 1
ATOM 592 O O . ALA A 1 82 ? -16.844 3.123 3.285 1.00 98.00 82 ALA A O 1
ATOM 593 N N . GLY A 1 83 ? -16.017 4.694 4.643 1.00 98.31 83 GLY A N 1
ATOM 594 C CA . GLY A 1 83 ? -15.689 5.674 3.610 1.00 98.31 83 GLY A CA 1
ATOM 595 C C . GLY A 1 83 ? -14.543 5.207 2.721 1.00 98.31 83 GLY A C 1
ATOM 596 O O . GLY A 1 83 ? -14.699 5.160 1.501 1.00 98.31 83 GLY A O 1
ATOM 597 N N . ILE A 1 84 ? -13.432 4.828 3.350 1.00 98.50 84 ILE A N 1
ATOM 598 C CA . ILE A 1 84 ? -12.207 4.363 2.693 1.00 98.50 84 ILE A CA 1
ATOM 599 C C . ILE A 1 84 ? -12.450 3.037 1.963 1.00 98.50 84 ILE A C 1
ATOM 601 O O . ILE A 1 84 ? -12.130 2.926 0.782 1.00 98.50 84 ILE A O 1
ATOM 605 N N . GLU A 1 85 ? -13.098 2.067 2.612 1.00 98.31 85 GLU A N 1
ATOM 606 C CA . GLU A 1 85 ? -13.429 0.767 2.006 1.00 98.31 85 GLU A CA 1
ATOM 607 C C . GLU A 1 85 ? -14.294 0.918 0.749 1.00 98.31 85 GLU A C 1
ATOM 609 O O . GLU A 1 85 ? -14.110 0.200 -0.228 1.00 98.31 85 GLU A O 1
ATOM 614 N N . ARG A 1 86 ? -15.208 1.896 0.719 1.00 98.56 86 ARG A N 1
ATOM 615 C CA . ARG A 1 86 ? -16.028 2.168 -0.471 1.00 98.56 86 ARG A CA 1
ATOM 616 C C . ARG A 1 86 ? -15.213 2.720 -1.638 1.00 98.56 86 ARG A C 1
ATOM 618 O O . ARG A 1 86 ? -15.543 2.421 -2.781 1.00 98.56 86 ARG A O 1
ATOM 625 N N . ILE A 1 87 ? -14.201 3.543 -1.360 1.00 98.56 87 ILE A N 1
ATOM 626 C CA . ILE A 1 87 ? -13.284 4.049 -2.390 1.00 98.56 87 ILE A CA 1
ATOM 627 C C . ILE A 1 87 ? -12.484 2.877 -2.958 1.00 98.56 87 ILE A C 1
ATOM 629 O O . ILE A 1 87 ? -12.453 2.695 -4.170 1.00 98.56 87 ILE A O 1
ATOM 633 N N . ILE A 1 88 ? -11.928 2.040 -2.078 1.00 98.31 88 ILE A N 1
ATOM 634 C CA . ILE A 1 88 ? -11.151 0.853 -2.450 1.00 98.31 88 ILE A CA 1
ATOM 635 C C . ILE A 1 88 ? -11.985 -0.131 -3.277 1.00 98.31 88 ILE A C 1
ATOM 637 O O . ILE A 1 88 ? -11.567 -0.528 -4.359 1.00 98.31 88 ILE A O 1
ATOM 641 N N . ALA A 1 89 ? -13.202 -0.453 -2.838 1.00 98.19 89 ALA A N 1
ATOM 642 C CA . ALA A 1 89 ? -14.103 -1.352 -3.559 1.00 98.19 89 ALA A CA 1
ATOM 643 C C . ALA A 1 89 ? -14.592 -0.793 -4.911 1.00 98.19 89 ALA A C 1
ATOM 645 O O . ALA A 1 89 ? -15.124 -1.543 -5.729 1.00 98.19 89 ALA A O 1
ATOM 646 N N . GLY A 1 90 ? -14.474 0.520 -5.131 1.00 98.00 90 GLY A N 1
ATOM 647 C CA . GLY A 1 90 ? -14.849 1.187 -6.377 1.00 98.00 90 GLY A CA 1
ATOM 648 C C . GLY A 1 90 ? -13.706 1.348 -7.381 1.00 98.00 90 GLY A C 1
ATOM 649 O O . GLY A 1 90 ? -13.960 1.843 -8.479 1.00 98.00 90 GLY A O 1
ATOM 650 N N . ALA A 1 91 ? -12.476 0.977 -7.018 1.00 98.06 91 ALA A N 1
ATOM 651 C CA . ALA A 1 91 ? -11.305 1.122 -7.874 1.00 98.06 91 ALA A CA 1
ATOM 652 C C . ALA A 1 91 ? -11.345 0.159 -9.075 1.00 98.06 91 ALA A C 1
ATOM 654 O O . ALA A 1 91 ? -11.843 -0.962 -8.978 1.00 98.06 91 ALA A O 1
ATOM 655 N N . GLU A 1 92 ? -10.804 0.594 -10.218 1.00 97.38 92 GLU A N 1
ATOM 656 C CA . GLU A 1 92 ? -10.705 -0.247 -11.423 1.00 97.38 92 GLU A CA 1
ATOM 657 C C . GLU A 1 92 ? -9.658 -1.362 -11.260 1.00 97.38 92 GLU A C 1
ATOM 659 O O . GLU A 1 92 ? -9.855 -2.480 -11.736 1.00 97.38 92 GLU A O 1
ATOM 664 N N . VAL A 1 93 ? -8.566 -1.062 -10.552 1.00 96.94 93 VAL A N 1
ATOM 665 C CA . VAL A 1 93 ? -7.516 -2.011 -10.162 1.00 96.94 93 VAL A CA 1
ATOM 666 C C . VAL A 1 93 ? -7.701 -2.366 -8.681 1.00 96.94 93 VAL A C 1
ATOM 668 O O . VAL A 1 93 ? -7.902 -1.445 -7.886 1.00 96.94 93 VAL A O 1
ATOM 671 N N . PRO A 1 94 ? -7.611 -3.651 -8.274 1.00 98.31 94 PRO A N 1
ATOM 672 C CA . PRO A 1 94 ? -7.685 -4.028 -6.863 1.00 98.31 94 PRO A CA 1
ATOM 673 C C . PRO A 1 94 ? -6.674 -3.253 -6.009 1.00 98.31 94 PRO A C 1
ATOM 675 O O . PRO A 1 94 ? -5.494 -3.176 -6.361 1.00 98.31 94 PRO A O 1
ATOM 678 N N . LEU A 1 95 ? -7.134 -2.679 -4.893 1.00 98.44 95 LEU A N 1
ATOM 679 C CA . LEU A 1 95 ? -6.290 -1.940 -3.952 1.00 98.44 95 LEU A CA 1
ATOM 680 C C . LEU A 1 95 ? -6.189 -2.686 -2.622 1.00 98.44 95 LEU A C 1
ATOM 682 O O . LEU A 1 95 ? -7.201 -3.070 -2.040 1.00 98.44 95 LEU A O 1
ATOM 686 N N . TYR A 1 96 ? -4.966 -2.800 -2.114 1.00 98.56 96 TYR A N 1
ATOM 687 C CA . TYR A 1 96 ? -4.647 -3.419 -0.833 1.00 98.56 96 TYR A CA 1
ATOM 688 C C . TYR A 1 96 ? -3.905 -2.410 0.040 1.00 98.56 96 TYR A C 1
ATOM 690 O O . TYR A 1 96 ? -2.698 -2.200 -0.100 1.00 98.56 96 TYR A O 1
ATOM 698 N N . VAL A 1 97 ? -4.639 -1.746 0.931 1.00 98.50 97 VAL A N 1
ATOM 699 C CA . VAL A 1 97 ? -4.122 -0.647 1.751 1.00 98.50 97 VAL A CA 1
ATOM 700 C C . VAL A 1 97 ? -4.009 -1.083 3.207 1.00 98.50 97 VAL A C 1
ATOM 702 O O . VAL A 1 97 ? -4.982 -1.473 3.847 1.00 98.50 97 VAL A O 1
ATOM 705 N N . VAL A 1 98 ? -2.808 -0.966 3.759 1.00 98.31 98 VAL A N 1
ATOM 706 C CA . VAL A 1 98 ? -2.494 -1.277 5.152 1.00 98.31 98 VAL A CA 1
ATOM 707 C C . VAL A 1 98 ? -2.057 0.001 5.853 1.00 98.31 98 VAL A C 1
ATOM 709 O O . VAL A 1 98 ? -1.097 0.638 5.429 1.00 98.31 98 VAL A O 1
ATOM 712 N N . TRP A 1 99 ? -2.721 0.367 6.949 1.00 97.88 99 TRP A N 1
ATOM 713 C CA . TRP A 1 99 ? -2.323 1.492 7.794 1.00 97.88 99 TRP A CA 1
ATOM 714 C C . TRP A 1 99 ? -1.906 1.025 9.179 1.00 97.88 99 TRP A C 1
ATOM 716 O O . TRP A 1 99 ? -2.710 0.460 9.925 1.00 97.88 99 TRP A O 1
ATOM 726 N N . TRP A 1 100 ? -0.643 1.247 9.535 1.00 96.19 100 TRP A N 1
ATOM 727 C CA . TRP A 1 100 ? -0.097 0.777 10.801 1.00 96.19 100 TRP A CA 1
ATOM 728 C C . TRP A 1 100 ? 1.148 1.575 11.221 1.00 96.19 100 TRP A C 1
ATOM 730 O O . TRP A 1 100 ? 1.729 2.310 10.426 1.00 96.19 100 TRP A O 1
ATOM 740 N N . ASN A 1 101 ? 1.591 1.437 12.468 1.00 94.25 101 ASN A N 1
ATOM 741 C CA . ASN A 1 101 ? 2.864 2.006 12.913 1.00 94.25 101 ASN A CA 1
ATOM 742 C C . ASN A 1 101 ? 4.047 1.093 12.565 1.00 94.25 101 ASN A C 1
ATOM 744 O O . ASN A 1 101 ? 3.918 -0.128 12.491 1.00 94.25 101 ASN A O 1
ATOM 748 N N . GLU A 1 102 ? 5.239 1.657 12.383 1.00 89.25 102 GLU A N 1
ATOM 749 C CA . GLU A 1 102 ? 6.435 0.827 12.232 1.00 89.25 102 GLU A CA 1
ATOM 750 C C . GLU A 1 102 ? 6.748 0.109 13.556 1.00 89.25 102 GLU A C 1
ATOM 752 O O . GLU A 1 102 ? 6.794 0.722 14.624 1.00 89.25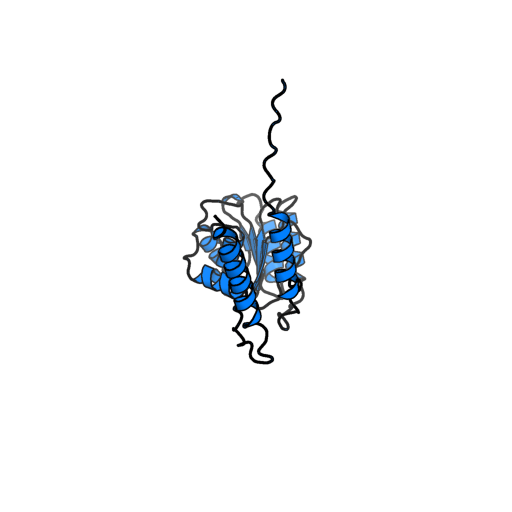 102 GLU A O 1
ATOM 757 N N . ALA A 1 103 ? 6.977 -1.203 13.493 1.00 88.88 103 ALA A N 1
ATOM 758 C CA . ALA A 1 103 ? 7.309 -2.021 14.649 1.00 88.88 103 ALA A CA 1
ATOM 759 C C . ALA A 1 103 ? 8.505 -2.923 14.329 1.00 88.88 103 ALA A C 1
ATOM 761 O O . ALA A 1 103 ? 8.516 -3.625 13.322 1.00 88.88 103 ALA A O 1
ATOM 762 N N . ARG A 1 104 ? 9.513 -2.917 15.210 1.00 83.19 104 ARG A N 1
ATOM 763 C CA . ARG A 1 104 ? 10.737 -3.725 15.048 1.00 83.19 104 ARG A CA 1
ATOM 764 C C . ARG A 1 104 ? 10.531 -5.209 15.351 1.00 83.19 104 ARG A C 1
ATOM 766 O O . ARG A 1 104 ? 11.292 -6.033 14.863 1.00 83.19 104 ARG A O 1
ATOM 773 N N . ASP A 1 105 ? 9.493 -5.533 16.116 1.00 84.56 105 ASP A N 1
ATOM 774 C CA . ASP A 1 105 ? 9.179 -6.895 16.561 1.00 84.56 105 ASP A CA 1
ATOM 775 C C . ASP A 1 105 ? 8.004 -7.508 15.772 1.00 84.56 105 ASP A C 1
ATOM 777 O O . ASP A 1 105 ? 7.307 -8.393 16.257 1.00 84.56 105 ASP A O 1
ATOM 781 N N . ALA A 1 106 ? 7.747 -7.018 14.555 1.00 85.44 106 ALA A N 1
ATOM 782 C CA . ALA A 1 106 ? 6.583 -7.394 13.748 1.00 85.44 106 ALA A CA 1
ATOM 783 C C . ALA A 1 106 ? 6.798 -8.595 12.805 1.00 85.44 106 ALA A C 1
ATOM 785 O O . ALA A 1 106 ? 5.903 -8.936 12.032 1.00 85.44 106 ALA A O 1
ATOM 786 N N . GLY A 1 107 ? 7.973 -9.232 12.855 1.00 85.50 107 GLY A N 1
ATOM 787 C CA . GLY A 1 107 ? 8.314 -10.366 11.988 1.00 85.50 107 GLY A CA 1
ATOM 788 C C . GLY A 1 107 ? 8.865 -9.980 10.609 1.00 85.50 107 GLY A C 1
ATOM 789 O O . GLY A 1 107 ? 9.023 -10.848 9.757 1.00 85.50 107 GLY A O 1
ATOM 790 N N . TYR A 1 108 ? 9.204 -8.706 10.397 1.00 88.50 108 TYR A N 1
ATOM 791 C CA . TYR A 1 108 ? 9.904 -8.209 9.210 1.00 88.50 108 TYR A CA 1
ATOM 792 C C . TYR A 1 108 ? 11.045 -7.260 9.602 1.00 88.50 108 TYR A C 1
ATOM 794 O O . TYR A 1 108 ? 10.989 -6.589 10.630 1.00 88.50 108 TYR A O 1
ATOM 802 N N . ASN A 1 109 ? 12.090 -7.191 8.770 1.00 88.06 109 ASN A N 1
ATOM 803 C CA . ASN A 1 109 ? 13.285 -6.383 9.057 1.00 88.06 109 ASN A CA 1
ATOM 804 C C . ASN A 1 109 ? 13.185 -4.936 8.555 1.00 88.06 109 ASN A C 1
ATOM 806 O O . ASN A 1 109 ? 13.899 -4.067 9.053 1.00 88.06 109 ASN A O 1
ATOM 810 N N . THR A 1 110 ? 12.350 -4.678 7.545 1.00 92.44 110 THR A N 1
ATOM 811 C CA . THR A 1 110 ? 12.138 -3.349 6.960 1.00 92.44 110 THR A CA 1
ATOM 812 C C . THR A 1 110 ? 10.678 -3.195 6.526 1.00 92.44 110 THR A C 1
ATOM 814 O O . THR A 1 110 ? 10.026 -4.199 6.233 1.00 92.44 110 THR A O 1
ATOM 817 N N . PRO A 1 111 ? 10.162 -1.959 6.418 1.00 92.88 111 PRO A N 1
ATOM 818 C CA . PRO A 1 111 ? 8.840 -1.710 5.843 1.00 92.88 111 PRO A CA 1
ATOM 819 C C . PRO A 1 111 ? 8.665 -2.256 4.412 1.00 92.88 111 PRO A C 1
ATOM 821 O O . PRO A 1 111 ? 7.595 -2.756 4.087 1.00 92.88 111 PRO A O 1
ATOM 824 N N . TYR A 1 112 ? 9.721 -2.241 3.586 1.00 94.31 112 TYR A N 1
ATOM 825 C CA . TYR A 1 112 ? 9.706 -2.868 2.256 1.00 94.31 112 TYR A CA 1
ATOM 826 C C . TYR A 1 112 ? 9.539 -4.389 2.340 1.00 94.31 112 TYR A C 1
ATOM 828 O O . TYR A 1 112 ? 8.709 -4.943 1.637 1.00 94.31 112 TYR A O 1
ATOM 836 N N . ALA A 1 113 ? 10.232 -5.062 3.265 1.00 94.75 113 ALA A N 1
ATOM 837 C CA . ALA A 1 113 ? 10.044 -6.500 3.464 1.00 94.75 113 ALA A CA 1
ATOM 838 C C . ALA A 1 113 ? 8.612 -6.834 3.926 1.00 94.75 113 ALA A C 1
ATOM 840 O O . ALA A 1 113 ? 8.082 -7.878 3.559 1.00 94.75 113 ALA A O 1
ATOM 841 N N . ALA A 1 114 ? 7.974 -5.952 4.705 1.00 95.94 114 ALA A N 1
ATOM 842 C CA . ALA A 1 114 ? 6.565 -6.100 5.068 1.00 95.94 114 ALA A CA 1
ATOM 843 C C . ALA A 1 114 ? 5.641 -5.965 3.846 1.00 95.94 114 ALA A C 1
ATOM 845 O O . ALA A 1 114 ? 4.709 -6.750 3.705 1.00 95.94 114 ALA A O 1
ATOM 846 N N . LEU A 1 115 ? 5.914 -4.997 2.964 1.00 97.06 115 LEU A N 1
ATOM 847 C CA . LEU A 1 115 ? 5.182 -4.806 1.710 1.00 97.06 115 LEU A CA 1
ATOM 848 C C . LEU A 1 115 ? 5.369 -6.000 0.757 1.00 97.06 115 LEU A C 1
ATOM 850 O O . LEU A 1 115 ? 4.393 -6.479 0.194 1.00 97.06 115 LEU A O 1
ATOM 854 N N . ASP A 1 116 ? 6.580 -6.545 0.634 1.00 97.06 116 ASP A N 1
ATOM 855 C CA . ASP A 1 116 ? 6.853 -7.748 -0.167 1.00 97.06 116 ASP A CA 1
ATOM 856 C C . ASP A 1 116 ? 6.104 -8.969 0.379 1.00 97.06 116 ASP A C 1
ATOM 858 O O . ASP A 1 116 ? 5.451 -9.692 -0.371 1.00 97.06 116 ASP A O 1
ATOM 862 N N . GLN A 1 117 ? 6.147 -9.178 1.700 1.00 97.19 117 GLN A N 1
ATOM 863 C CA . GLN A 1 117 ? 5.385 -10.238 2.359 1.00 97.19 117 GLN A CA 1
ATOM 864 C C . GLN A 1 117 ? 3.871 -10.050 2.180 1.00 97.19 117 GLN A C 1
ATOM 866 O O . GLN A 1 117 ? 3.171 -11.035 1.967 1.00 97.19 117 GLN A O 1
ATOM 871 N N . LEU A 1 118 ? 3.360 -8.813 2.224 1.00 98.12 118 LEU A N 1
ATOM 872 C CA . LEU A 1 118 ? 1.950 -8.512 1.961 1.00 98.12 118 LEU A CA 1
ATOM 873 C C . LEU A 1 118 ? 1.565 -8.889 0.523 1.00 98.12 118 LEU A C 1
ATOM 875 O O . LEU A 1 118 ? 0.579 -9.594 0.335 1.00 98.12 118 LEU A O 1
ATOM 879 N N . ARG A 1 119 ? 2.363 -8.482 -0.475 1.00 97.50 119 ARG A N 1
ATOM 880 C CA . ARG A 1 119 ? 2.150 -8.819 -1.895 1.00 97.50 119 ARG A CA 1
ATOM 881 C C . ARG A 1 119 ? 2.111 -10.329 -2.120 1.00 97.50 119 ARG A C 1
ATOM 883 O O . ARG A 1 119 ? 1.203 -10.838 -2.768 1.00 97.50 119 ARG A O 1
ATOM 890 N N . VAL A 1 120 ? 3.062 -11.053 -1.530 1.00 97.69 120 VAL A N 1
ATOM 891 C CA . VAL A 1 120 ? 3.109 -12.521 -1.587 1.00 97.69 120 VAL A CA 1
ATOM 892 C C . VAL A 1 120 ? 1.923 -13.162 -0.865 1.00 97.69 120 VAL A C 1
ATOM 894 O O . VAL A 1 120 ? 1.362 -14.135 -1.362 1.00 97.69 120 VAL A O 1
ATOM 897 N N . GLY A 1 121 ? 1.564 -12.651 0.313 1.00 97.75 121 GLY A N 1
ATOM 898 C CA . GLY A 1 121 ? 0.502 -13.208 1.144 1.00 97.75 121 GLY A CA 1
ATOM 899 C C . GLY A 1 121 ? -0.888 -13.024 0.542 1.00 97.75 121 GLY A C 1
ATOM 900 O O . GLY A 1 121 ? -1.698 -13.944 0.608 1.00 97.75 121 GLY A O 1
ATOM 901 N N . VAL A 1 122 ? -1.145 -11.867 -0.075 1.00 98.38 122 VAL A N 1
ATOM 902 C CA . VAL A 1 122 ? -2.379 -11.615 -0.830 1.00 98.38 122 VAL A CA 1
ATOM 903 C C . VAL A 1 122 ? -2.381 -12.433 -2.120 1.00 98.38 122 VAL A C 1
ATOM 905 O O . VAL A 1 122 ? -3.354 -13.134 -2.382 1.00 98.38 122 VAL A O 1
ATOM 908 N N . GLY A 1 123 ? -1.281 -12.401 -2.882 1.00 96.75 123 GLY A N 1
ATOM 909 C CA . GLY A 1 123 ? -1.093 -13.242 -4.065 1.00 9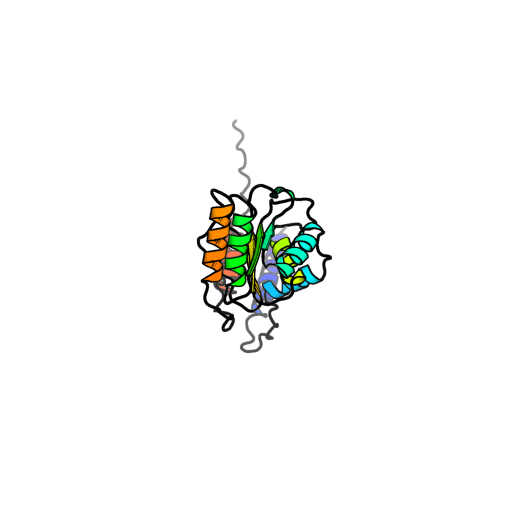6.75 123 GLY A CA 1
ATOM 910 C C . GLY A 1 123 ? -1.958 -12.858 -5.269 1.00 96.75 123 GLY A C 1
ATOM 911 O O . GLY A 1 123 ? -2.189 -13.703 -6.134 1.00 96.75 123 GLY A O 1
ATOM 912 N N . GLU A 1 124 ? -2.435 -11.613 -5.329 1.00 96.75 124 GLU A N 1
ATOM 913 C CA . GLU A 1 124 ? -3.292 -11.107 -6.407 1.00 96.75 124 GLU A CA 1
ATOM 914 C C . GLU A 1 124 ? -2.658 -9.918 -7.143 1.00 96.75 124 GLU A C 1
ATOM 916 O O . GLU A 1 124 ? -1.865 -9.161 -6.578 1.00 96.75 124 GLU A O 1
ATOM 921 N N . ASP A 1 125 ? -3.031 -9.727 -8.407 1.00 96.50 125 ASP A N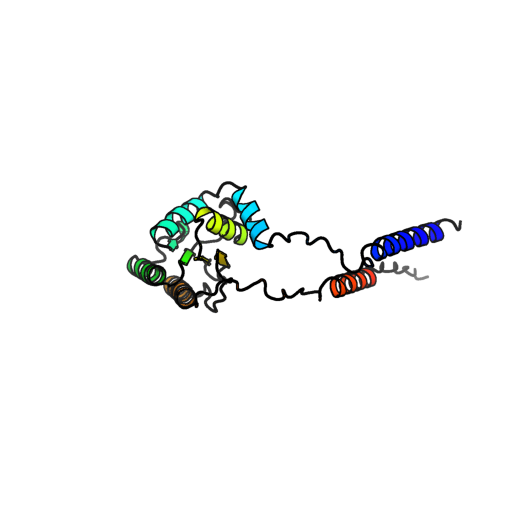 1
ATOM 922 C CA . ASP A 1 125 ? -2.644 -8.535 -9.163 1.00 96.50 125 ASP A CA 1
ATOM 923 C C . ASP A 1 125 ? -3.364 -7.303 -8.588 1.00 96.50 125 ASP A C 1
ATOM 925 O O . ASP A 1 125 ? -4.567 -7.335 -8.322 1.00 96.50 125 ASP A O 1
ATOM 929 N N . GLY A 1 126 ? -2.648 -6.193 -8.415 1.00 96.81 126 GLY A N 1
ATOM 930 C CA . GLY A 1 126 ? -3.219 -4.969 -7.854 1.00 96.81 126 GLY A CA 1
ATOM 931 C C . GLY A 1 126 ? -2.183 -3.954 -7.391 1.00 96.81 126 GLY A C 1
ATOM 932 O O . GLY A 1 126 ? -0.977 -4.134 -7.589 1.00 96.81 126 GLY A O 1
ATOM 933 N N . TYR A 1 127 ? -2.666 -2.887 -6.758 1.00 97.62 127 TYR A N 1
ATOM 934 C CA . TYR A 1 127 ? -1.841 -1.883 -6.093 1.00 97.62 127 TYR A CA 1
ATOM 935 C C . TYR A 1 127 ? -1.819 -2.110 -4.586 1.00 97.62 127 TYR A C 1
ATOM 937 O O . TYR A 1 127 ? -2.851 -2.321 -3.951 1.00 97.62 127 TYR A O 1
ATOM 945 N N . TYR A 1 128 ? -0.630 -2.012 -4.006 1.00 98.19 128 TYR A N 1
ATOM 946 C CA . TYR A 1 128 ? -0.373 -2.275 -2.601 1.00 98.19 128 TYR A CA 1
ATOM 947 C C . TYR A 1 128 ? 0.195 -1.028 -1.941 1.00 98.19 128 TYR A C 1
ATOM 949 O O . TYR A 1 128 ? 1.127 -0.419 -2.465 1.00 98.19 128 TYR A O 1
ATOM 957 N N . ALA A 1 129 ? -0.341 -0.668 -0.777 1.00 97.94 129 ALA A N 1
ATOM 958 C CA . ALA A 1 129 ? 0.140 0.460 0.005 1.00 97.94 129 ALA A CA 1
ATOM 959 C C . ALA A 1 129 ? 0.348 0.080 1.467 1.00 97.94 129 ALA A C 1
ATOM 961 O O . ALA A 1 129 ? -0.565 -0.410 2.130 1.00 97.94 129 ALA A O 1
ATOM 962 N N . VAL A 1 130 ? 1.530 0.389 1.995 1.00 97.56 130 VAL A N 1
ATOM 963 C CA . VAL A 1 130 ? 1.791 0.401 3.437 1.00 97.56 130 VAL A CA 1
ATOM 964 C C . VAL A 1 130 ? 1.951 1.850 3.874 1.00 97.56 130 VAL A C 1
ATOM 966 O O . VAL A 1 130 ? 2.899 2.543 3.498 1.00 97.56 130 VAL A O 1
ATOM 969 N N . VAL A 1 131 ? 0.995 2.310 4.672 1.00 97.25 131 VAL A N 1
ATOM 970 C CA . VAL A 1 131 ? 0.904 3.678 5.169 1.00 97.25 131 VAL A CA 1
ATOM 971 C C . VAL A 1 131 ? 1.346 3.705 6.628 1.00 97.25 131 VAL A C 1
ATOM 973 O O . VAL A 1 131 ? 0.815 2.972 7.463 1.00 97.25 131 VAL A O 1
ATOM 976 N N . THR A 1 132 ? 2.275 4.606 6.936 1.00 95.06 132 THR A N 1
ATOM 977 C CA . THR A 1 132 ? 2.702 4.930 8.303 1.00 95.06 132 THR A CA 1
ATOM 978 C C . THR A 1 132 ? 2.443 6.412 8.550 1.00 95.06 132 THR A C 1
ATOM 980 O O . THR A 1 132 ? 2.740 7.246 7.691 1.00 95.06 132 THR A O 1
ATOM 983 N N . GLU A 1 133 ? 1.897 6.758 9.716 1.00 91.75 133 GLU A N 1
ATOM 984 C CA . GLU A 1 133 ? 1.588 8.149 10.063 1.00 91.75 133 GLU A CA 1
ATOM 985 C C . GLU A 1 133 ? 2.825 9.055 9.945 1.00 91.75 133 GLU A C 1
ATOM 987 O O . GLU A 1 133 ? 3.886 8.770 10.498 1.00 91.75 133 GLU A O 1
ATOM 992 N N . GLY A 1 134 ? 2.689 10.168 9.219 1.00 88.94 134 GLY A N 1
ATOM 993 C CA . GLY A 1 134 ? 3.747 11.164 9.042 1.00 88.94 134 GLY A CA 1
ATOM 994 C C . GLY A 1 134 ? 4.784 10.843 7.960 1.00 88.94 134 GLY A C 1
ATOM 995 O O . GLY A 1 134 ? 5.630 11.696 7.676 1.00 88.94 134 GLY A O 1
ATOM 996 N N . TYR A 1 135 ? 4.709 9.671 7.324 1.00 92.88 135 TYR A N 1
ATOM 997 C CA . TYR A 1 135 ? 5.639 9.239 6.278 1.00 92.88 135 TYR A CA 1
ATOM 998 C C . TYR A 1 135 ? 4.989 9.233 4.888 1.00 92.88 135 TYR A C 1
ATOM 1000 O O . TYR A 1 135 ? 3.768 9.286 4.737 1.00 92.88 135 TYR A O 1
ATOM 1008 N N . ILE A 1 136 ? 5.835 9.198 3.856 1.00 94.50 136 ILE A N 1
ATOM 1009 C CA . ILE A 1 136 ? 5.400 8.903 2.486 1.00 94.50 136 ILE A CA 1
ATOM 1010 C C . ILE A 1 136 ? 4.991 7.421 2.457 1.00 94.50 136 ILE A C 1
ATOM 1012 O O . ILE A 1 136 ? 5.749 6.603 2.992 1.00 94.50 136 ILE A O 1
ATOM 1016 N N . PRO A 1 137 ? 3.821 7.067 1.895 1.00 96.50 137 PRO A N 1
ATOM 1017 C CA . PRO A 1 137 ? 3.404 5.674 1.810 1.00 96.50 137 PRO A CA 1
ATOM 1018 C C . PRO A 1 137 ? 4.384 4.872 0.954 1.00 96.50 137 PRO A C 1
ATOM 1020 O O . PRO A 1 137 ? 4.928 5.376 -0.029 1.00 96.50 137 PRO A O 1
ATOM 1023 N N . LEU A 1 138 ? 4.606 3.614 1.328 1.00 96.50 138 LEU A N 1
ATOM 1024 C CA . LEU A 1 138 ? 5.302 2.675 0.458 1.00 96.50 138 LEU A CA 1
ATOM 1025 C C . LEU A 1 138 ? 4.290 2.055 -0.484 1.00 96.50 138 LEU A C 1
ATOM 1027 O O . LEU A 1 138 ? 3.280 1.525 -0.024 1.00 96.50 138 LEU A O 1
ATOM 1031 N N . LEU A 1 139 ? 4.573 2.144 -1.777 1.00 96.31 139 LEU A N 1
ATOM 1032 C CA . LEU A 1 139 ? 3.670 1.733 -2.834 1.00 96.31 139 LEU A CA 1
ATOM 1033 C C . LEU A 1 139 ? 4.380 0.755 -3.750 1.00 96.31 139 LEU A C 1
ATOM 1035 O O . LEU A 1 139 ? 5.501 1.021 -4.173 1.00 96.31 139 LEU A O 1
ATOM 1039 N N . GLU A 1 140 ? 3.704 -0.339 -4.068 1.00 96.00 140 GLU A N 1
ATOM 1040 C CA . GLU A 1 140 ? 4.142 -1.300 -5.073 1.00 96.00 140 GLU A CA 1
ATOM 1041 C C . GLU A 1 140 ? 2.933 -1.871 -5.812 1.00 96.00 140 GLU A C 1
ATOM 1043 O O . GLU A 1 140 ? 1.777 -1.640 -5.446 1.00 96.00 140 GLU A O 1
ATOM 1048 N N . SER A 1 141 ? 3.198 -2.626 -6.867 1.00 95.38 141 SER A N 1
ATOM 1049 C CA . SER A 1 141 ? 2.182 -3.299 -7.666 1.00 95.38 141 SER A CA 1
ATOM 1050 C C . SER A 1 141 ? 2.544 -4.759 -7.917 1.00 95.38 141 SER A C 1
ATOM 1052 O O . SER A 1 141 ? 3.687 -5.181 -7.746 1.00 95.38 141 SER A O 1
ATOM 1054 N N . VAL A 1 142 ? 1.541 -5.537 -8.321 1.00 93.31 142 VAL A N 1
ATOM 1055 C CA . VAL A 1 142 ? 1.699 -6.865 -8.929 1.00 93.31 142 VAL A CA 1
ATOM 1056 C C . VAL A 1 142 ? 0.856 -6.875 -10.201 1.00 93.31 142 VAL A C 1
ATOM 1058 O O . VAL A 1 142 ? -0.313 -6.504 -10.152 1.00 93.31 142 VAL A O 1
ATOM 1061 N N . GLY A 1 143 ? 1.451 -7.208 -11.349 1.00 91.19 143 GLY A N 1
ATOM 1062 C CA . GLY A 1 143 ? 0.760 -7.212 -12.651 1.00 91.19 143 GLY A CA 1
ATOM 1063 C C . GLY A 1 143 ? 0.535 -5.830 -13.292 1.00 91.19 143 GLY A C 1
ATOM 1064 O O . GLY A 1 143 ? 0.067 -5.748 -14.429 1.00 91.19 143 GLY A O 1
ATOM 1065 N N . TYR A 1 144 ? 0.921 -4.747 -12.612 1.00 92.12 144 TYR A N 1
ATOM 1066 C CA . TYR A 1 144 ? 0.787 -3.359 -13.070 1.00 92.12 144 TYR A CA 1
ATOM 1067 C C . TYR A 1 144 ? 2.089 -2.584 -12.863 1.00 92.12 144 TYR A C 1
ATOM 1069 O O . TYR A 1 144 ? 2.958 -3.021 -12.114 1.00 92.12 144 TYR A O 1
ATOM 1077 N N . SER A 1 145 ? 2.201 -1.410 -13.477 1.00 90.12 145 SER A N 1
ATOM 1078 C CA . SER A 1 145 ? 3.276 -0.455 -13.214 1.00 90.12 145 SER A CA 1
ATOM 1079 C C . SER A 1 145 ? 3.194 0.093 -11.794 1.00 90.12 145 SER A C 1
ATOM 1081 O O . SER A 1 145 ? 2.103 0.454 -11.342 1.00 90.12 145 SER A O 1
ATOM 1083 N N . THR A 1 146 ? 4.344 0.211 -11.123 1.00 90.06 146 THR A N 1
ATOM 1084 C CA . THR A 1 146 ? 4.419 0.777 -9.772 1.00 90.06 146 THR A CA 1
ATOM 1085 C C . THR A 1 146 ? 3.802 2.180 -9.761 1.00 90.06 146 THR A C 1
ATOM 1087 O O . THR A 1 146 ? 4.233 3.051 -10.530 1.00 90.06 146 THR A O 1
ATOM 1090 N N . PRO A 1 147 ? 2.790 2.421 -8.914 1.00 89.69 147 PRO A N 1
ATOM 1091 C CA . PRO A 1 147 ? 2.087 3.689 -8.892 1.00 89.69 147 PRO A CA 1
ATOM 1092 C C . PRO A 1 147 ? 2.948 4.793 -8.268 1.00 89.69 147 PRO A C 1
ATOM 1094 O O . PRO A 1 147 ? 3.753 4.558 -7.367 1.00 89.69 147 PRO A O 1
ATOM 1097 N N . TYR A 1 148 ? 2.730 6.027 -8.717 1.00 91.25 148 TYR A N 1
ATOM 1098 C CA . TYR A 1 148 ? 3.231 7.228 -8.057 1.00 91.25 148 TYR A CA 1
ATOM 1099 C C . TYR A 1 148 ? 2.034 8.105 -7.695 1.00 91.25 148 TYR A C 1
ATOM 1101 O O . TYR A 1 148 ? 1.216 8.412 -8.561 1.00 91.25 148 TYR A O 1
ATOM 1109 N N . ILE A 1 149 ? 1.949 8.504 -6.428 1.00 94.75 149 ILE A N 1
ATOM 1110 C CA . ILE A 1 149 ? 0.926 9.419 -5.913 1.00 94.75 149 ILE A CA 1
ATOM 1111 C C . ILE A 1 149 ? 1.618 10.556 -5.157 1.00 94.75 149 ILE A C 1
ATOM 1113 O O . ILE A 1 149 ? 2.717 10.372 -4.625 1.00 94.75 149 ILE A O 1
ATOM 1117 N N . ASP A 1 150 ? 0.977 11.720 -5.092 1.00 92.94 150 ASP A N 1
ATOM 1118 C CA . ASP A 1 150 ? 1.496 12.869 -4.340 1.00 92.94 150 ASP A CA 1
ATOM 1119 C C . ASP A 1 150 ? 1.026 12.844 -2.875 1.00 92.94 150 ASP A C 1
ATOM 1121 O O . ASP A 1 150 ? 1.615 13.506 -2.011 1.00 92.94 150 ASP A O 1
ATOM 1125 N N . ALA A 1 151 ? -0.024 12.071 -2.578 1.00 92.50 151 ALA A N 1
ATOM 1126 C CA . ALA A 1 151 ? -0.531 11.873 -1.229 1.00 92.50 151 ALA A CA 1
ATOM 1127 C C . ALA A 1 151 ? 0.541 11.355 -0.253 1.00 92.50 151 ALA A C 1
ATOM 1129 O O . ALA A 1 151 ? 1.223 10.359 -0.496 1.00 92.50 151 ALA A O 1
ATOM 1130 N N . ASP A 1 152 ? 0.614 11.981 0.924 1.00 92.00 152 ASP A N 1
ATOM 1131 C CA . ASP A 1 152 ? 1.400 11.498 2.057 1.00 92.00 152 ASP A CA 1
ATOM 1132 C C . ASP A 1 152 ? 0.520 11.125 3.260 1.00 92.00 152 ASP A C 1
ATOM 1134 O O . ASP A 1 152 ? -0.665 11.469 3.332 1.00 92.00 152 ASP A O 1
ATOM 1138 N N . GLY A 1 153 ? 1.115 10.431 4.233 1.00 88.50 153 GLY A N 1
ATOM 1139 C CA . GLY A 1 153 ? 0.484 10.069 5.501 1.00 88.50 153 GLY A CA 1
ATOM 1140 C C . GLY A 1 153 ? 0.416 11.212 6.522 1.00 88.50 153 GLY A C 1
ATOM 1141 O O . GLY A 1 153 ? 0.356 10.933 7.718 1.00 88.50 153 GLY A O 1
ATOM 1142 N N . LYS A 1 154 ? 0.509 12.489 6.110 1.00 92.00 154 LYS A N 1
ATOM 1143 C CA . LYS A 1 154 ? 0.496 13.635 7.037 1.00 92.00 154 LYS A CA 1
ATOM 1144 C C . LYS A 1 154 ? -0.908 14.200 7.242 1.00 92.00 154 LYS A C 1
ATOM 1146 O O . LYS A 1 154 ? -1.705 14.288 6.312 1.00 92.00 154 LYS A O 1
ATOM 1151 N N . GLY A 1 155 ? -1.147 14.725 8.444 1.00 93.25 155 GLY A N 1
ATOM 1152 C CA . GLY A 1 155 ? -2.397 15.386 8.821 1.00 93.25 155 GLY A CA 1
ATOM 1153 C C . GLY A 1 155 ? -3.308 14.467 9.626 1.00 93.25 155 GLY A C 1
ATOM 1154 O O . GLY A 1 155 ? -2.831 13.564 10.305 1.00 93.25 155 GLY A O 1
ATOM 1155 N N . ARG A 1 156 ? -4.621 14.719 9.583 1.00 95.19 156 ARG A N 1
ATOM 1156 C CA . ARG A 1 156 ? -5.604 13.847 10.235 1.00 95.19 156 ARG A CA 1
ATOM 1157 C C . ARG A 1 156 ? -5.604 12.481 9.529 1.00 95.19 156 ARG A C 1
ATOM 1159 O O . ARG A 1 156 ? -5.758 12.472 8.306 1.00 95.19 156 ARG A O 1
ATOM 1166 N N . PRO A 1 157 ? -5.496 11.350 10.252 1.00 94.81 157 PRO A N 1
ATOM 1167 C CA . PRO A 1 157 ? -5.395 10.028 9.636 1.00 94.81 157 PRO A CA 1
ATOM 1168 C C . PRO A 1 157 ? -6.474 9.705 8.600 1.00 94.81 157 PRO A C 1
ATOM 1170 O O . PRO A 1 157 ? -6.155 9.271 7.496 1.00 94.81 157 PRO A O 1
ATOM 1173 N N . ALA A 1 158 ? -7.739 9.992 8.919 1.00 96.75 158 ALA A N 1
ATOM 1174 C CA . ALA A 1 158 ? -8.857 9.760 8.007 1.00 96.75 158 ALA A CA 1
ATOM 1175 C C . ALA A 1 158 ? -8.705 10.523 6.680 1.00 96.75 158 ALA A C 1
ATOM 1177 O O . ALA A 1 158 ? -8.958 9.960 5.616 1.00 96.75 158 ALA A O 1
ATOM 1178 N N . ASP A 1 159 ? -8.246 11.779 6.725 1.00 97.12 159 ASP A N 1
ATOM 1179 C CA . ASP A 1 159 ? -8.055 12.598 5.521 1.00 97.12 159 ASP A CA 1
ATOM 1180 C C . ASP A 1 159 ? -6.882 12.088 4.682 1.00 97.12 159 ASP A C 1
ATOM 1182 O O . ASP A 1 159 ? -6.991 11.992 3.460 1.00 97.12 159 ASP A O 1
ATOM 1186 N N . ALA A 1 160 ? -5.772 11.733 5.335 1.00 96.06 160 ALA A N 1
ATOM 1187 C CA . ALA A 1 160 ? -4.587 11.218 4.661 1.00 96.06 160 ALA A CA 1
ATOM 1188 C C . ALA A 1 160 ? -4.885 9.899 3.935 1.00 96.06 160 ALA A C 1
ATOM 1190 O O . ALA A 1 160 ? -4.577 9.765 2.753 1.00 96.06 160 ALA A O 1
ATOM 1191 N N . LEU A 1 161 ? -5.546 8.956 4.611 1.00 97.69 161 LEU A N 1
ATOM 1192 C CA . LEU A 1 161 ? -5.909 7.661 4.034 1.00 97.69 161 LEU A CA 1
ATOM 1193 C C . LEU A 1 161 ? -6.953 7.785 2.930 1.00 97.69 161 LEU A C 1
ATOM 1195 O O . LEU A 1 161 ? -6.816 7.140 1.896 1.00 97.69 161 LEU A O 1
ATOM 1199 N N . THR A 1 162 ? -7.956 8.646 3.114 1.00 98.25 162 THR A N 1
ATOM 1200 C CA . THR A 1 162 ? -8.959 8.922 2.075 1.00 98.25 162 THR A CA 1
ATOM 1201 C C . THR A 1 162 ? -8.295 9.475 0.818 1.00 98.25 162 THR A C 1
ATOM 1203 O O . THR A 1 162 ? -8.617 9.041 -0.286 1.00 98.25 162 THR A O 1
ATOM 1206 N N . ARG A 1 163 ? -7.339 10.401 0.970 1.00 97.69 163 ARG A N 1
ATOM 1207 C CA . ARG A 1 163 ? -6.573 10.956 -0.151 1.00 97.69 163 ARG A CA 1
ATOM 1208 C C . ARG A 1 163 ? -5.717 9.889 -0.839 1.00 97.69 163 ARG A C 1
ATOM 1210 O O . ARG A 1 163 ? -5.795 9.784 -2.054 1.00 97.69 163 ARG A O 1
ATOM 1217 N N . ILE A 1 164 ? -4.972 9.075 -0.082 1.00 97.50 164 ILE A N 1
ATOM 1218 C CA . ILE A 1 164 ? -4.160 7.972 -0.634 1.00 97.50 164 ILE A CA 1
ATOM 1219 C C . ILE A 1 164 ? -5.044 6.994 -1.419 1.00 97.50 164 ILE A C 1
ATOM 1221 O O . ILE A 1 164 ? -4.751 6.707 -2.575 1.00 97.50 164 ILE A O 1
ATOM 1225 N N . ALA A 1 165 ? -6.149 6.529 -0.829 1.00 98.12 165 ALA A N 1
ATOM 1226 C CA . ALA A 1 165 ? -7.061 5.593 -1.482 1.00 98.12 165 ALA A CA 1
ATOM 1227 C C . ALA A 1 165 ? -7.709 6.193 -2.740 1.00 98.12 165 ALA A C 1
ATOM 1229 O O . ALA A 1 165 ? -7.836 5.500 -3.742 1.00 98.12 165 ALA A O 1
ATOM 1230 N N . THR A 1 166 ? -8.082 7.478 -2.705 1.00 98.38 166 THR A N 1
ATOM 1231 C CA . THR A 1 166 ? -8.666 8.178 -3.862 1.00 98.38 166 THR A CA 1
ATOM 1232 C C . THR A 1 166 ? -7.648 8.308 -4.990 1.00 98.38 166 THR A C 1
ATOM 1234 O O . THR A 1 166 ? -7.943 7.901 -6.107 1.00 98.38 166 THR A O 1
ATOM 1237 N N . GLU A 1 167 ? -6.439 8.808 -4.705 1.00 97.88 167 GLU A N 1
ATOM 1238 C CA . GLU A 1 167 ? -5.395 8.962 -5.727 1.00 97.88 167 GLU A CA 1
ATOM 1239 C C . GLU A 1 167 ? -5.026 7.611 -6.344 1.00 97.88 167 GLU A C 1
ATOM 1241 O O . GLU A 1 167 ? -4.926 7.520 -7.561 1.00 97.88 167 GLU A O 1
ATOM 1246 N N . MET A 1 168 ? -4.901 6.549 -5.538 1.00 97.56 168 MET A N 1
ATOM 1247 C CA . MET A 1 168 ? -4.640 5.198 -6.046 1.00 97.56 168 MET A CA 1
ATOM 1248 C C . MET A 1 168 ? -5.794 4.639 -6.889 1.00 97.56 168 MET A C 1
ATOM 1250 O O . MET A 1 168 ? -5.537 3.999 -7.905 1.00 97.56 168 MET A O 1
ATOM 1254 N N . ALA A 1 169 ? -7.049 4.874 -6.495 1.00 97.81 169 ALA A N 1
ATOM 1255 C CA . ALA A 1 169 ? -8.226 4.404 -7.229 1.00 97.81 169 ALA A CA 1
ATOM 1256 C C . ALA A 1 169 ? -8.415 5.113 -8.580 1.00 97.81 169 ALA A C 1
ATOM 1258 O O . ALA A 1 169 ? -9.025 4.550 -9.486 1.00 97.81 169 ALA A O 1
ATOM 1259 N N . GLU A 1 170 ? -7.906 6.340 -8.713 1.00 97.25 170 GLU A N 1
ATOM 1260 C CA . GLU A 1 170 ? -7.956 7.135 -9.944 1.00 97.25 170 GLU A CA 1
ATOM 1261 C C . GLU A 1 170 ? -6.802 6.831 -10.914 1.00 97.25 170 GLU A C 1
ATOM 1263 O O . GLU A 1 170 ? -6.795 7.338 -12.042 1.00 97.25 170 GLU A O 1
ATOM 1268 N N . LEU A 1 171 ? -5.826 6.009 -10.512 1.00 94.75 171 LEU A N 1
ATOM 1269 C CA . LEU A 1 171 ? -4.731 5.622 -11.395 1.00 94.75 171 LEU A CA 1
ATOM 1270 C C . LEU A 1 171 ? -5.253 4.768 -12.555 1.00 94.75 171 LEU A C 1
ATOM 1272 O O . LEU A 1 171 ? -5.968 3.790 -12.332 1.00 94.75 171 LEU A O 1
ATOM 1276 N N . PRO A 1 172 ? -4.870 5.087 -13.805 1.00 92.88 172 PRO A N 1
ATOM 1277 C CA . PRO A 1 172 ? -5.241 4.254 -14.933 1.00 92.88 172 PRO A CA 1
ATOM 1278 C C . PRO A 1 172 ? -4.561 2.882 -14.807 1.00 92.88 172 PRO A C 1
ATOM 1280 O O . PRO A 1 172 ? -3.384 2.833 -14.432 1.00 92.88 172 PRO A O 1
ATOM 1283 N N . PRO A 1 173 ? -5.233 1.781 -15.193 1.00 91.75 173 PRO A N 1
ATOM 1284 C CA . PRO A 1 173 ? -4.610 0.466 -15.244 1.00 91.75 173 PRO A CA 1
ATOM 1285 C C . PRO A 1 173 ? -3.478 0.481 -16.278 1.00 91.75 173 PRO A C 1
ATOM 1287 O O . PRO A 1 173 ? -3.683 0.360 -17.487 1.00 91.75 173 PRO A O 1
ATOM 1290 N N . SER A 1 174 ? -2.257 0.667 -15.792 1.00 87.69 174 SER A N 1
ATOM 1291 C CA . SER A 1 174 ? -1.035 0.611 -16.583 1.00 87.69 174 SER A CA 1
ATOM 1292 C C . SER A 1 174 ? -0.416 -0.755 -16.371 1.00 87.69 174 SER A C 1
ATOM 1294 O O . SER A 1 174 ? 0.145 -1.015 -15.312 1.00 87.69 174 SER A O 1
ATOM 1296 N N . VAL A 1 175 ? -0.530 -1.645 -17.354 1.00 80.44 175 VAL A N 1
ATOM 1297 C CA . VAL A 1 175 ? 0.258 -2.883 -17.361 1.00 80.44 175 VAL A CA 1
ATOM 1298 C C . VAL A 1 175 ? 1.663 -2.518 -17.813 1.00 80.44 175 VAL A C 1
ATOM 1300 O O . VAL A 1 175 ? 1.810 -1.793 -18.804 1.00 80.44 175 VAL A O 1
ATOM 1303 N N . ASP A 1 176 ? 2.681 -3.024 -17.115 1.00 70.88 176 ASP A N 1
ATOM 1304 C CA . ASP A 1 176 ? 4.079 -2.792 -17.471 1.00 70.88 176 ASP A CA 1
ATOM 1305 C C . ASP A 1 176 ? 4.350 -3.249 -18.908 1.00 70.88 176 ASP A C 1
ATOM 1307 O O . ASP A 1 176 ? 4.535 -4.422 -19.238 1.00 70.88 176 ASP A O 1
ATOM 1311 N N . SER A 1 177 ? 4.306 -2.271 -19.807 1.00 56.62 177 SER A N 1
ATOM 1312 C CA . SER A 1 177 ? 4.367 -2.474 -21.243 1.00 56.62 177 SER A CA 1
ATOM 1313 C C . SER A 1 177 ? 5.829 -2.518 -21.646 1.00 56.62 177 SER A C 1
ATOM 1315 O O . SER A 1 177 ? 6.388 -1.518 -22.084 1.00 56.62 177 SER A O 1
ATOM 1317 N N . ALA A 1 178 ? 6.428 -3.699 -21.486 1.00 57.34 178 ALA A N 1
ATOM 1318 C CA . ALA A 1 178 ? 7.849 -3.976 -21.667 1.00 57.34 178 ALA A CA 1
ATOM 1319 C C . ALA A 1 178 ? 8.754 -3.208 -20.680 1.00 57.34 178 ALA A C 1
ATOM 1321 O O . ALA A 1 178 ? 8.476 -2.064 -20.325 1.00 57.34 178 ALA A O 1
ATOM 1322 N N . PRO A 1 179 ? 9.871 -3.809 -20.231 1.00 57.38 179 PRO A N 1
ATOM 1323 C CA . PRO A 1 179 ? 10.831 -3.110 -19.388 1.00 57.38 179 PRO A CA 1
ATOM 1324 C C . PRO A 1 179 ? 11.264 -1.825 -20.099 1.00 57.38 179 PRO A C 1
ATOM 1326 O O . PRO A 1 179 ? 11.950 -1.872 -21.124 1.00 57.38 179 PRO A O 1
ATOM 1329 N N . GLY A 1 180 ? 10.843 -0.673 -19.565 1.00 58.97 180 GLY A N 1
ATOM 1330 C CA . GLY A 1 180 ? 11.326 0.620 -20.030 1.00 58.97 180 GLY A CA 1
ATOM 1331 C C . GLY A 1 180 ? 12.859 0.626 -20.008 1.00 58.97 180 GLY A C 1
ATOM 1332 O O . GLY A 1 180 ? 13.457 -0.153 -19.256 1.00 58.97 180 GLY A O 1
ATOM 1333 N N . PRO A 1 181 ? 13.532 1.458 -20.824 1.00 56.56 181 PRO A N 1
ATOM 1334 C CA . PRO A 1 181 ? 14.982 1.594 -20.765 1.00 56.56 181 PRO A CA 1
ATOM 1335 C C . PRO A 1 181 ? 15.351 2.037 -19.347 1.00 56.56 181 PRO A C 1
ATOM 1337 O O . PRO A 1 181 ? 15.224 3.213 -19.007 1.00 56.56 181 PRO A O 1
ATOM 1340 N N . ARG A 1 182 ? 15.708 1.075 -18.484 1.00 55.69 182 ARG A N 1
ATOM 1341 C CA . ARG A 1 182 ? 15.957 1.352 -17.073 1.00 55.69 182 ARG A CA 1
ATOM 1342 C C . ARG A 1 182 ? 17.077 2.376 -17.018 1.00 55.69 182 ARG A C 1
ATOM 1344 O O . ARG A 1 182 ? 18.069 2.272 -17.740 1.00 55.69 182 ARG A O 1
ATOM 1351 N N . SER A 1 183 ? 16.874 3.389 -16.184 1.00 51.78 183 SER A N 1
ATOM 1352 C CA . SER A 1 183 ? 17.905 4.359 -15.856 1.00 51.78 183 SER A CA 1
ATOM 1353 C C . SER A 1 183 ? 19.016 3.604 -15.139 1.00 51.78 183 SER A C 1
ATOM 1355 O O . SER A 1 183 ? 18.996 3.428 -13.921 1.00 51.78 183 SER A O 1
ATOM 1357 N N . ASP A 1 184 ? 19.985 3.108 -15.903 1.00 61.12 184 ASP A N 1
ATOM 1358 C CA . ASP A 1 184 ? 21.280 2.768 -15.358 1.00 61.12 184 ASP A CA 1
ATOM 1359 C C . ASP A 1 184 ? 21.821 4.092 -14.813 1.00 61.12 184 ASP A C 1
ATOM 1361 O O . ASP A 1 184 ? 22.384 4.890 -15.557 1.00 61.12 184 ASP A O 1
ATOM 1365 N N . TYR A 1 185 ? 21.613 4.371 -13.524 1.00 57.50 185 TYR A N 1
ATOM 1366 C CA . TYR A 1 185 ? 22.038 5.620 -12.875 1.00 57.50 185 TYR A CA 1
ATOM 1367 C C . TYR A 1 185 ? 23.537 5.916 -13.104 1.00 57.50 185 TYR A C 1
ATOM 1369 O O . TYR A 1 185 ? 23.994 7.053 -13.034 1.00 57.50 185 TYR A O 1
ATOM 1377 N N . TRP A 1 186 ? 24.293 4.877 -13.466 1.00 64.31 186 TRP A N 1
ATOM 1378 C CA . TRP A 1 186 ? 25.690 4.916 -13.868 1.00 64.31 186 TR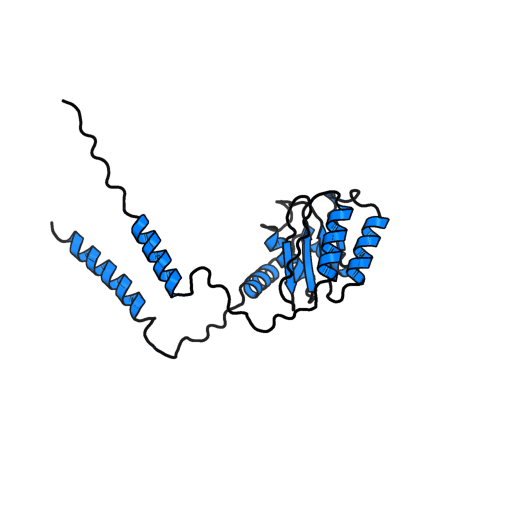P A CA 1
ATOM 1379 C C . TRP A 1 186 ? 25.924 4.734 -15.379 1.00 64.31 186 TRP A C 1
ATOM 1381 O O . TRP A 1 186 ? 26.985 4.269 -15.759 1.00 64.31 186 TRP A O 1
ATOM 1391 N N . GLY A 1 187 ? 24.987 5.057 -16.272 1.00 67.69 187 GLY A N 1
ATOM 1392 C CA . GLY A 1 187 ? 25.180 4.993 -17.732 1.00 67.69 187 GLY A CA 1
ATOM 1393 C C . GLY A 1 187 ? 25.605 3.615 -18.266 1.00 67.69 187 GLY A C 1
ATOM 1394 O O . GLY A 1 187 ? 26.429 3.524 -19.179 1.00 67.69 187 GLY A O 1
ATOM 1395 N N . GLY A 1 188 ? 25.108 2.544 -17.649 1.00 71.62 188 GLY A N 1
ATOM 1396 C CA . GLY A 1 188 ? 25.464 1.160 -17.952 1.00 71.62 188 GLY A CA 1
ATOM 1397 C C . GLY A 1 188 ? 26.883 0.789 -17.514 1.00 71.62 188 GLY A C 1
ATOM 1398 O O . GLY A 1 188 ? 27.481 1.397 -16.624 1.00 71.62 188 GLY A O 1
ATOM 1399 N N . THR A 1 189 ? 27.463 -0.230 -18.151 1.00 76.06 189 THR A N 1
ATOM 1400 C CA . THR A 1 189 ? 28.827 -0.704 -17.846 1.00 76.06 189 THR A CA 1
ATOM 1401 C C . THR A 1 189 ? 29.867 0.419 -17.933 1.00 76.06 189 THR A C 1
ATOM 1403 O O . THR A 1 189 ? 30.821 0.442 -17.155 1.00 76.06 189 THR A O 1
ATOM 1406 N N . GLY A 1 190 ? 29.666 1.379 -18.843 1.00 74.81 190 GLY A N 1
ATOM 1407 C CA . GLY A 1 190 ? 30.576 2.501 -19.062 1.00 74.81 190 GLY A CA 1
ATOM 1408 C C . GLY A 1 190 ? 30.723 3.419 -17.848 1.00 74.81 190 GLY A C 1
ATOM 1409 O O . GLY A 1 190 ? 31.848 3.685 -17.420 1.00 74.81 190 GLY A O 1
ATOM 1410 N N . GLY A 1 191 ? 29.624 3.889 -17.252 1.00 78.38 191 GLY A N 1
ATOM 1411 C CA . GLY A 1 191 ? 29.741 4.755 -16.077 1.00 78.38 191 GLY A CA 1
ATOM 1412 C C . GLY A 1 191 ? 29.992 3.981 -14.780 1.00 78.38 191 GLY A C 1
ATOM 1413 O O . GLY A 1 191 ? 30.598 4.549 -13.877 1.00 78.38 191 GLY A O 1
ATOM 1414 N N . GLY A 1 192 ? 29.695 2.675 -14.714 1.00 80.12 192 GLY A N 1
ATOM 1415 C CA . GLY A 1 192 ? 30.206 1.805 -13.645 1.00 80.12 192 GLY A CA 1
ATOM 1416 C C . GLY A 1 192 ? 31.741 1.759 -13.613 1.00 80.12 192 GLY A C 1
ATOM 1417 O O . GLY A 1 192 ? 32.357 1.926 -12.558 1.00 80.12 192 GLY A O 1
ATOM 1418 N N . ILE A 1 193 ? 32.378 1.630 -14.784 1.00 80.19 193 ILE A N 1
ATOM 1419 C CA . ILE A 1 193 ? 33.842 1.714 -14.917 1.00 80.19 193 ILE A CA 1
ATOM 1420 C C . ILE A 1 193 ? 34.343 3.114 -14.537 1.00 80.19 193 ILE A C 1
ATOM 1422 O O . ILE A 1 193 ? 35.305 3.234 -13.776 1.00 80.19 193 ILE A O 1
ATOM 1426 N N . ALA A 1 194 ? 33.694 4.178 -15.023 1.00 82.00 194 ALA A N 1
ATOM 1427 C CA . ALA A 1 194 ? 34.090 5.551 -14.707 1.00 82.00 194 ALA A CA 1
ATOM 1428 C C . ALA A 1 194 ? 34.002 5.856 -13.199 1.00 82.00 194 ALA A C 1
ATOM 1430 O O . ALA A 1 194 ? 34.928 6.442 -12.636 1.00 82.00 194 ALA A O 1
ATOM 1431 N N . ALA A 1 195 ? 32.936 5.407 -12.532 1.00 81.75 195 ALA A N 1
ATOM 1432 C CA . ALA A 1 195 ? 32.763 5.535 -11.089 1.00 81.75 195 ALA A CA 1
ATOM 1433 C C . ALA A 1 195 ? 33.848 4.767 -10.327 1.00 81.75 195 ALA A C 1
ATOM 1435 O O . ALA A 1 195 ? 34.484 5.322 -9.431 1.00 81.75 195 ALA A O 1
ATOM 1436 N N . GLY A 1 196 ? 34.128 3.523 -10.730 1.00 82.19 196 GLY A N 1
ATOM 1437 C CA . GLY A 1 196 ? 35.206 2.722 -10.148 1.00 82.19 196 GLY A CA 1
ATOM 1438 C C . GLY A 1 196 ? 36.570 3.413 -10.245 1.00 82.19 196 GLY A C 1
ATOM 1439 O O . GLY A 1 196 ? 37.306 3.476 -9.258 1.00 82.19 196 GLY A O 1
ATOM 1440 N N . LEU A 1 197 ? 36.887 4.003 -11.402 1.00 84.88 197 LEU A N 1
ATOM 1441 C CA . LEU A 1 197 ? 38.120 4.773 -11.596 1.00 84.88 197 LEU A CA 1
ATOM 1442 C C . LEU A 1 197 ? 38.160 6.041 -10.735 1.00 84.88 197 LEU A C 1
ATOM 1444 O O . LEU A 1 197 ? 39.210 6.363 -10.175 1.00 84.88 197 LEU A O 1
ATOM 1448 N N . LEU A 1 198 ? 37.034 6.742 -10.591 1.00 85.44 198 LEU A N 1
ATOM 1449 C CA . LEU A 1 198 ? 36.933 7.928 -9.743 1.00 85.44 198 LEU A CA 1
ATOM 1450 C C . LEU A 1 198 ? 37.207 7.587 -8.270 1.00 85.44 198 LEU A C 1
ATOM 1452 O O . LEU A 1 198 ? 38.043 8.234 -7.636 1.00 85.44 198 LEU A O 1
ATOM 1456 N N . PHE A 1 199 ? 36.572 6.538 -7.739 1.00 82.75 199 PHE A N 1
ATOM 1457 C CA . PHE A 1 199 ? 36.798 6.088 -6.363 1.00 82.75 199 PHE A CA 1
ATOM 1458 C C . PHE A 1 199 ? 38.232 5.594 -6.144 1.00 82.75 199 PHE A C 1
ATOM 1460 O O . PHE A 1 199 ? 38.849 5.937 -5.135 1.00 82.75 199 PHE A O 1
ATOM 1467 N N . ALA A 1 200 ? 38.804 4.865 -7.106 1.00 83.50 200 ALA A N 1
ATOM 1468 C CA . ALA A 1 200 ? 40.202 4.444 -7.046 1.00 83.50 200 ALA A CA 1
ATOM 1469 C C . ALA A 1 200 ? 41.176 5.640 -7.051 1.00 83.50 200 ALA A C 1
ATOM 1471 O O . ALA A 1 200 ? 42.193 5.614 -6.357 1.00 83.50 200 ALA A O 1
ATOM 1472 N N . GLY A 1 201 ? 40.860 6.708 -7.791 1.00 81.69 201 GLY A N 1
ATOM 1473 C CA . GLY A 1 201 ? 41.642 7.947 -7.809 1.00 81.69 201 GLY A CA 1
ATOM 1474 C C . GLY A 1 201 ? 41.577 8.729 -6.492 1.00 81.69 201 GLY A C 1
ATOM 1475 O O . GLY A 1 201 ? 42.589 9.283 -6.056 1.00 81.69 201 GLY A O 1
ATOM 1476 N N . LEU A 1 202 ? 40.409 8.739 -5.842 1.00 82.50 202 LEU A N 1
ATOM 1477 C CA . LEU A 1 202 ? 40.189 9.395 -4.549 1.00 82.50 202 LEU A CA 1
ATOM 1478 C C . LEU A 1 202 ? 40.782 8.613 -3.369 1.00 82.50 202 LEU A C 1
ATOM 1480 O O . LEU A 1 202 ? 41.201 9.223 -2.390 1.00 82.50 202 LEU A O 1
ATOM 1484 N N . ALA A 1 203 ? 40.904 7.287 -3.474 1.00 78.81 203 ALA A N 1
ATOM 1485 C CA . ALA A 1 203 ? 41.498 6.425 -2.449 1.00 78.81 203 ALA A CA 1
ATOM 1486 C C . ALA A 1 203 ? 43.034 6.540 -2.332 1.00 78.81 203 ALA A C 1
ATOM 1488 O O . ALA A 1 203 ? 43.681 5.676 -1.731 1.00 78.81 203 ALA A O 1
ATOM 1489 N N . ARG A 1 204 ? 43.654 7.589 -2.895 1.00 79.88 204 ARG A N 1
ATOM 1490 C CA . ARG A 1 204 ? 45.095 7.813 -2.746 1.00 79.88 204 ARG A CA 1
ATOM 1491 C C . ARG A 1 204 ? 45.451 7.902 -1.258 1.00 79.88 204 ARG A C 1
ATOM 1493 O O . ARG A 1 204 ? 44.874 8.728 -0.550 1.00 79.88 204 ARG A O 1
ATOM 1500 N N . PRO A 1 205 ? 46.418 7.101 -0.777 1.00 73.94 205 PRO A N 1
ATOM 1501 C CA . PRO A 1 205 ? 46.826 7.155 0.615 1.00 73.94 205 PRO A CA 1
ATOM 1502 C C . PRO A 1 205 ? 47.344 8.560 0.915 1.00 73.94 205 PRO A C 1
ATOM 1504 O O . PRO A 1 205 ? 48.254 9.042 0.237 1.00 73.94 205 PRO A O 1
ATOM 1507 N N . MET A 1 206 ? 46.757 9.224 1.916 1.00 77.62 206 MET A N 1
ATOM 1508 C CA . MET A 1 206 ? 47.310 10.468 2.443 1.00 77.62 206 MET A CA 1
ATOM 1509 C C . MET A 1 206 ? 48.745 10.188 2.869 1.00 77.62 206 MET A C 1
ATOM 1511 O O . MET A 1 206 ? 48.994 9.411 3.793 1.00 77.62 206 MET A O 1
ATOM 1515 N N . THR A 1 207 ? 49.693 10.802 2.167 1.00 82.06 207 THR A N 1
ATOM 1516 C CA . THR A 1 207 ? 51.102 10.716 2.522 1.00 82.06 207 THR A CA 1
ATOM 1517 C C . THR A 1 207 ? 51.244 11.215 3.960 1.00 82.06 207 THR A C 1
ATOM 1519 O O . THR A 1 207 ? 50.804 12.332 4.249 1.00 82.06 207 THR A O 1
ATOM 1522 N N . PRO A 1 208 ? 51.809 10.420 4.883 1.00 76.31 208 PRO A N 1
ATOM 1523 C CA . PRO A 1 208 ? 51.936 10.837 6.270 1.00 76.31 208 PRO A CA 1
ATOM 1524 C C . PRO A 1 208 ? 52.767 12.120 6.328 1.00 76.31 208 PRO A C 1
ATOM 1526 O O . PRO A 1 208 ? 53.912 12.140 5.873 1.00 76.31 208 PRO A O 1
ATOM 1529 N N . MET A 1 209 ? 52.191 13.199 6.868 1.00 80.06 209 MET A N 1
ATOM 1530 C CA . MET A 1 209 ? 52.940 14.430 7.113 1.00 80.06 209 MET A CA 1
ATOM 1531 C C . MET A 1 209 ? 54.048 14.124 8.115 1.00 80.06 209 MET A C 1
ATOM 1533 O O . MET A 1 209 ? 53.800 13.876 9.298 1.00 80.06 209 MET A O 1
ATOM 1537 N N . THR A 1 210 ? 55.287 14.142 7.640 1.00 83.12 210 THR A N 1
ATOM 1538 C CA . THR A 1 210 ? 56.472 14.103 8.489 1.00 83.12 210 THR A CA 1
ATOM 1539 C C . THR A 1 210 ? 56.460 15.328 9.395 1.00 83.12 210 THR A C 1
ATOM 1541 O O . THR A 1 210 ? 56.664 16.449 8.929 1.00 83.12 210 THR A O 1
ATOM 1544 N N . LYS A 1 211 ? 56.210 15.121 10.693 1.00 77.06 211 LYS A N 1
ATOM 1545 C CA . LYS A 1 211 ? 56.358 16.161 11.717 1.00 77.06 211 LYS A CA 1
ATOM 1546 C C . LYS A 1 211 ? 57.810 16.641 11.719 1.00 77.06 211 LYS A C 1
ATOM 1548 O O . LYS A 1 211 ? 58.712 15.877 12.054 1.00 77.06 211 LYS A O 1
ATOM 1553 N N . SER A 1 212 ? 58.038 17.898 11.352 1.00 79.31 212 SER A N 1
ATOM 1554 C CA . SER A 1 212 ? 59.325 18.555 11.562 1.00 79.31 212 SER A CA 1
ATOM 1555 C C . SER A 1 212 ? 59.471 18.878 13.049 1.00 79.31 212 SER A C 1
ATOM 1557 O O . SER A 1 212 ? 58.716 19.699 13.572 1.00 79.31 212 SER A O 1
ATOM 1559 N N . SER A 1 213 ? 60.421 18.245 13.737 1.00 73.31 213 SER A N 1
ATOM 1560 C CA . SER A 1 213 ? 60.792 18.679 15.086 1.00 73.31 213 SER A CA 1
ATOM 1561 C C . SER A 1 213 ? 61.467 20.053 15.023 1.00 73.31 213 SER A C 1
ATOM 1563 O O . SER A 1 213 ? 62.420 20.209 14.252 1.00 73.31 213 SER A O 1
ATOM 1565 N N . PRO A 1 214 ? 61.018 21.037 15.821 1.00 80.56 214 PRO A N 1
ATOM 1566 C CA . PRO A 1 214 ? 61.755 22.279 16.003 1.00 80.56 214 PRO A CA 1
ATOM 1567 C C . PRO A 1 214 ? 63.053 22.004 16.780 1.00 80.56 214 PRO A C 1
ATOM 1569 O O . PRO A 1 214 ? 63.074 21.157 17.676 1.00 80.56 214 PRO A O 1
ATOM 1572 N N . ARG A 1 215 ? 64.131 22.689 16.382 1.00 75.88 215 ARG A N 1
ATOM 1573 C CA . ARG A 1 215 ? 65.413 22.732 17.100 1.00 75.88 215 ARG A CA 1
ATOM 1574 C C . ARG A 1 215 ? 65.412 23.860 18.118 1.00 75.88 215 ARG A C 1
ATOM 1576 O O . ARG A 1 215 ? 64.785 24.897 17.808 1.00 75.88 215 ARG A O 1
#

Radius of gyration: 25.78 Å; chains: 1; bounding box: 84×41×48 Å

pLDDT: mean 83.8, std 17.07, range [45.19, 98.56]

Foldseek 3Di:
DPPPVVVVVVVVVVVVVVVVVVPPPPPDPPPPVPCPPLNVLLVVLLVDDQFPQLLVLLVVCLVQLEEEGPVCPPLDDPVLVVLLSVLQVLFPFHHREYEYADDPNRRANDPVSSQSNNCNSNVDFGKYWYAYAPAAIDIQTDQAPTDDDPQHNYDRNSVSSSRVSNRRSPDDGHGPPPDDPDPPVQPPPVSVVVVVVVVVVVPPPDDPPDDDDDD

Sequence (215 aa):
MILKPVLALLATALAVGVGVVAGTLPGHHPEVARVDYDDANLLAAAQQPLGDRVQAAVDGVQDTGFYVGPELRGELTPDEVAGIERIIAGAEVPLYVVWWNEARDAGYNTPYAALDQLRVGVGEDGYYAVVTEGYIPLLESVGYSTPYIDADGKGRPADALTRIATEMAELPPSVDSAPGPRSDYWGGTGGGIAAGLLFAGLARPMTPMTKSSPR